Protein AF-A0A7R9UQS4-F1 (afdb_monomer)

Mean predicted aligned error: 8.23 Å

Foldseek 3Di:
DDDDDDDDDPDPDDDPPDPVPDDDQDPVNLVVLLPCPVPPFFAFQLAAAEEQEQPQQFLQLVVLVDVNQWDDDLPDGLVVDPPLSLVVSCVVGVCVRTGNRYPPPDRSSANFAQAPVNQVVQFLRYAYGDEDLLVSLVSCLVVQLDDHQQADCRQPPDDGRVVSVVCPVDDLCPQSNPDPDSVSNVPQLQSPCQQLQSHHRHHSRDSDDQDPVSSVSSVVLVDPGHYNAYHYLVSQSSRSSVNCNSRNDRRHPSSSPDDPD

Organism: Diacronema lutheri (NCBI:txid2081491)

Solvent-accessible surface area (backbone atoms only — not comparable to full-atom values): 15009 Å² total; per-residue (Å²): 135,87,80,80,73,79,81,78,84,72,75,83,69,89,70,77,79,55,77,89,73,69,77,78,83,46,71,70,56,48,49,54,65,58,32,52,82,89,45,67,53,42,71,62,63,78,66,52,37,35,69,46,42,45,84,65,19,44,74,47,53,47,35,49,55,45,62,70,23,25,78,66,64,94,80,65,47,52,80,82,41,97,64,67,26,54,57,53,47,42,68,75,48,40,50,94,81,32,20,91,22,44,56,78,92,56,64,80,66,41,48,43,18,43,22,68,66,57,44,73,76,40,54,38,30,30,30,39,37,40,49,62,68,69,63,29,48,53,37,27,50,75,61,72,31,60,75,50,63,39,52,28,89,60,30,81,96,54,73,58,46,67,58,42,63,72,41,78,77,58,69,80,50,50,66,45,61,63,39,87,45,71,66,61,28,64,69,33,58,33,63,44,65,28,62,42,30,20,59,64,23,30,35,34,34,48,74,58,86,80,47,74,68,50,48,51,50,21,53,58,41,68,33,96,71,27,34,58,37,79,31,40,50,92,43,47,65,54,29,55,30,50,46,20,59,72,48,22,34,78,84,54,76,57,49,72,47,64,85,77,114

Secondary structure (DSSP, 8-state):
----PPPP----------GGG-PPPPHHHHHHHH-TTTSPPPPP----BEEE--TTS-GGGHHHHHHHHS---TT--GGG-SS-HHHHHHHHS-HHHH-TTB--SS-TTS-----HHHHHHH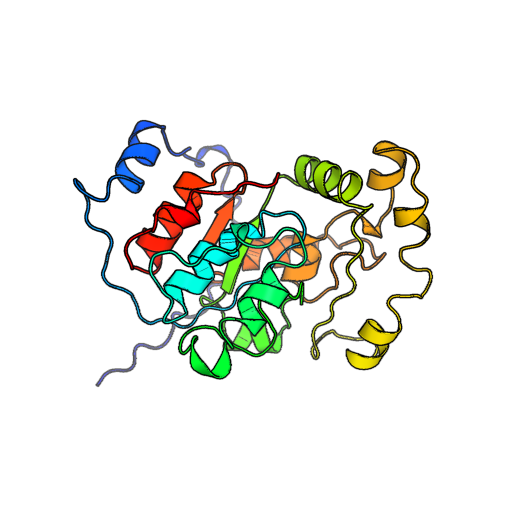TT-EEEEE--HHHHHHHHHHTTS-------TT-TTPPPHHHHHHGGGSSTTHHHHH--SHHHHHTSTTTSSHHHHHHTT--TT--SPPPHHHHHHHHHHHSTTTEEEEEEGGGHHHHHHHHHHHH-SPPPHHHHS----

pLDDT: mean 82.5, std 17.47, range [29.45, 97.62]

Radius of gyration: 18.9 Å; Cα contacts (8 Å, |Δi|>4): 385; chains: 1; bounding box: 46×41×57 Å

Structure (mmCIF, N/CA/C/O backbone):
data_AF-A0A7R9UQS4-F1
#
_entry.id   AF-A0A7R9UQS4-F1
#
loop_
_atom_site.group_PDB
_atom_site.id
_atom_site.type_symbol
_atom_site.label_atom_id
_atom_site.label_alt_id
_atom_site.label_comp_id
_atom_site.label_asym_id
_atom_site.label_entity_id
_atom_site.label_seq_id
_atom_site.pdbx_PDB_ins_code
_atom_site.Cartn_x
_atom_site.Cartn_y
_atom_site.Cartn_z
_atom_site.occupancy
_atom_site.B_iso_or_equiv
_atom_site.auth_seq_id
_atom_site.auth_comp_id
_atom_site.auth_asym_id
_atom_site.auth_atom_id
_atom_site.pdbx_PDB_model_num
ATOM 1 N N . ALA A 1 1 ? 6.687 19.401 -31.559 1.00 40.09 1 ALA A N 1
ATOM 2 C CA . ALA A 1 1 ? 6.413 18.365 -30.544 1.00 40.09 1 ALA A CA 1
ATOM 3 C C . ALA A 1 1 ? 5.051 18.665 -29.932 1.00 40.09 1 ALA A C 1
ATOM 5 O O . ALA A 1 1 ? 4.932 19.642 -29.205 1.00 40.09 1 ALA A O 1
ATOM 6 N N . LEU A 1 2 ? 4.009 17.928 -30.333 1.00 30.50 2 LEU A N 1
ATOM 7 C CA . LEU A 1 2 ? 2.653 18.120 -29.815 1.00 30.50 2 LEU A CA 1
ATOM 8 C C . LEU A 1 2 ? 2.589 17.605 -28.372 1.00 30.50 2 LEU A C 1
ATOM 10 O O . LEU A 1 2 ? 2.761 16.413 -28.132 1.00 30.50 2 LEU A O 1
ATOM 14 N N . ALA A 1 3 ? 2.344 18.508 -27.426 1.00 29.45 3 ALA A N 1
ATOM 15 C CA . ALA A 1 3 ? 1.961 18.151 -26.071 1.00 29.45 3 ALA A CA 1
ATOM 16 C C . ALA A 1 3 ? 0.498 17.685 -26.097 1.00 29.45 3 ALA A C 1
ATOM 18 O O . A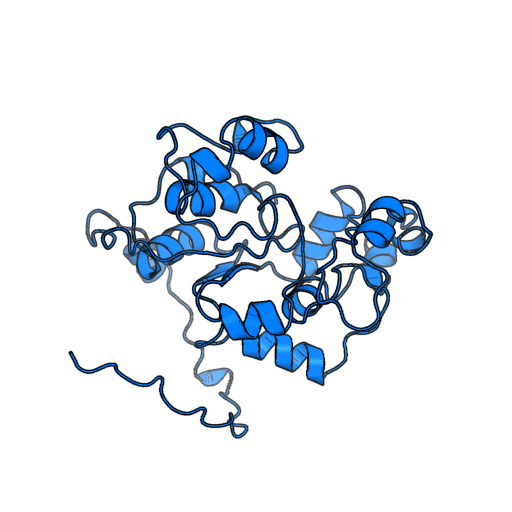LA A 1 3 ? -0.404 18.468 -26.393 1.00 29.45 3 ALA A O 1
ATOM 19 N N . LEU A 1 4 ? 0.269 16.400 -25.832 1.00 31.72 4 LEU A N 1
ATOM 20 C CA . LEU A 1 4 ? -1.069 15.868 -25.598 1.00 31.72 4 LEU A CA 1
ATOM 21 C C . LEU A 1 4 ? -1.578 16.441 -24.272 1.00 31.72 4 LEU A C 1
ATOM 23 O O . LEU A 1 4 ? -1.023 16.154 -23.212 1.00 31.72 4 LEU A O 1
ATOM 27 N N . ALA A 1 5 ? -2.610 17.280 -24.343 1.00 29.52 5 ALA A N 1
ATOM 28 C CA . ALA A 1 5 ? -3.349 17.722 -23.171 1.00 29.52 5 ALA A CA 1
ATOM 29 C C . ALA A 1 5 ? -4.000 16.505 -22.480 1.00 29.52 5 ALA A C 1
ATOM 31 O O . ALA A 1 5 ? -4.477 15.600 -23.173 1.00 29.52 5 ALA A O 1
ATOM 32 N N . PRO A 1 6 ? -4.036 16.456 -21.137 1.00 32.12 6 PRO A N 1
ATOM 33 C CA . PRO A 1 6 ? -4.748 15.403 -20.428 1.00 32.12 6 PRO A CA 1
ATOM 34 C C . PRO A 1 6 ? -6.248 15.468 -20.765 1.00 32.12 6 PRO A C 1
ATOM 36 O O . PRO A 1 6 ? -6.796 16.567 -20.896 1.00 32.12 6 PRO A O 1
ATOM 39 N N . PRO A 1 7 ? -6.929 14.318 -20.925 1.00 32.91 7 PRO A N 1
ATOM 40 C CA . PRO A 1 7 ? -8.350 14.301 -21.235 1.00 32.91 7 PRO A CA 1
ATOM 41 C C . PRO A 1 7 ? -9.138 14.972 -20.106 1.00 32.91 7 PRO A C 1
ATOM 43 O O . PRO A 1 7 ? -8.898 14.728 -18.923 1.00 32.91 7 PRO A O 1
ATOM 46 N N . ALA A 1 8 ? -10.070 15.843 -20.494 1.00 31.75 8 ALA A N 1
ATOM 47 C CA . ALA A 1 8 ? -10.954 16.553 -19.584 1.00 31.75 8 ALA A CA 1
ATOM 48 C C . ALA A 1 8 ? -11.697 15.571 -18.663 1.00 31.75 8 ALA A C 1
ATOM 50 O O . ALA A 1 8 ? -12.227 14.559 -19.128 1.00 31.75 8 ALA A O 1
ATOM 51 N N . LEU A 1 9 ? -11.755 15.898 -17.365 1.00 36.28 9 LEU A N 1
ATOM 52 C CA . LEU A 1 9 ? -12.596 15.211 -16.387 1.00 36.28 9 LEU A CA 1
ATOM 53 C C . LEU A 1 9 ? -14.034 15.149 -16.920 1.00 36.28 9 LEU A C 1
ATOM 55 O O . LEU A 1 9 ? -14.754 16.147 -16.893 1.00 36.28 9 LEU A O 1
ATOM 59 N N . ARG A 1 10 ? -14.489 13.963 -17.327 1.00 34.03 10 ARG A N 1
ATOM 60 C CA . ARG A 1 10 ? -15.907 13.648 -17.189 1.00 34.03 10 ARG A CA 1
ATOM 61 C C . ARG A 1 10 ? -16.132 13.398 -15.708 1.00 34.03 10 ARG A C 1
ATOM 63 O O . ARG A 1 10 ? -15.568 12.463 -15.142 1.00 34.03 10 ARG A O 1
ATOM 70 N N . ALA A 1 11 ? -16.898 14.282 -15.075 1.00 33.38 11 ALA A N 1
ATOM 71 C CA . ALA A 1 11 ? -17.491 13.988 -13.784 1.00 33.38 11 ALA A CA 1
ATOM 72 C C . ALA A 1 11 ? -18.151 12.609 -13.895 1.00 33.38 11 ALA A C 1
ATOM 74 O O . ALA A 1 11 ? -18.887 12.358 -14.848 1.00 33.38 11 ALA A O 1
ATOM 75 N N . ALA A 1 12 ? -17.817 11.711 -12.971 1.00 38.78 12 ALA A N 1
ATOM 76 C CA . ALA A 1 12 ? -18.465 10.419 -12.855 1.00 38.78 12 ALA A CA 1
ATOM 77 C C . ALA A 1 12 ? -19.946 10.661 -12.533 1.00 38.78 12 ALA A C 1
ATOM 79 O O . ALA A 1 12 ? -20.331 10.810 -11.373 1.00 38.78 12 ALA A O 1
ATOM 80 N N . GLU A 1 13 ? -20.767 10.778 -13.573 1.00 36.47 13 GLU A N 1
ATOM 81 C CA . GLU A 1 13 ? -22.200 10.565 -13.468 1.00 36.47 13 GLU A CA 1
ATOM 82 C C . GLU A 1 13 ? -22.400 9.126 -12.991 1.00 36.47 13 GLU A C 1
ATOM 84 O O . GLU A 1 13 ? -21.722 8.207 -13.450 1.00 36.47 13 GLU A O 1
ATOM 89 N N . GLY A 1 14 ? -23.255 8.964 -11.982 1.00 39.00 14 GLY A N 1
ATOM 90 C CA . GLY A 1 14 ? -23.413 7.746 -11.194 1.00 39.00 14 GLY A CA 1
ATOM 91 C C . GLY A 1 14 ? -23.982 6.564 -11.973 1.00 39.00 14 GLY A C 1
ATOM 92 O O . GLY A 1 14 ? -25.118 6.165 -11.735 1.00 39.00 14 GLY A O 1
ATOM 93 N N . GLY A 1 15 ? -23.180 5.972 -12.853 1.00 35.69 15 GLY A N 1
ATOM 94 C CA . GLY A 1 15 ? -23.396 4.620 -13.340 1.00 35.69 15 GLY A CA 1
ATOM 95 C C . GLY A 1 15 ? -23.062 3.643 -12.221 1.00 35.69 15 GLY A C 1
ATOM 96 O O . GLY A 1 15 ? -21.904 3.513 -11.827 1.00 35.69 15 GLY A O 1
ATOM 97 N N . SER A 1 16 ? -24.076 2.975 -11.679 1.00 43.31 16 SER A N 1
ATOM 98 C CA . SER A 1 16 ? -23.867 1.753 -10.916 1.00 43.31 16 SER A CA 1
ATOM 99 C C . SER A 1 16 ? -23.335 0.698 -11.884 1.00 43.31 16 SER A C 1
ATOM 101 O O . SER A 1 16 ? -24.122 0.043 -12.567 1.00 43.31 16 SER A O 1
ATOM 103 N N . GLU A 1 17 ? -22.015 0.553 -11.986 1.00 45.84 17 GLU A N 1
ATOM 104 C CA . GLU A 1 17 ? -21.440 -0.685 -12.508 1.00 45.84 17 GLU A CA 1
ATOM 105 C C . GLU A 1 17 ? -21.966 -1.803 -11.602 1.00 45.84 17 GLU A C 1
ATOM 107 O O . GLU A 1 17 ? -21.638 -1.879 -10.416 1.00 45.84 17 GLU A O 1
ATOM 112 N N . SER A 1 18 ? -22.914 -2.585 -12.114 1.00 47.56 18 SER A N 1
ATOM 113 C CA . SER A 1 18 ? -23.471 -3.710 -11.378 1.00 47.56 18 SER A CA 1
ATOM 114 C C . SER A 1 18 ? -22.366 -4.736 -11.142 1.00 47.56 18 SER A C 1
ATOM 116 O O . SER A 1 18 ? -21.608 -5.029 -12.064 1.00 47.56 18 SER A O 1
ATOM 118 N N . GLU A 1 19 ? -22.324 -5.350 -9.954 1.00 50.62 19 GLU A N 1
ATOM 119 C CA . GLU A 1 19 ? -21.442 -6.491 -9.630 1.00 50.62 19 GLU A CA 1
ATOM 120 C C . GLU A 1 19 ? -21.475 -7.619 -10.685 1.00 50.62 19 GLU A C 1
ATOM 122 O O . GLU A 1 19 ? -20.557 -8.432 -10.739 1.00 50.62 19 GLU A O 1
ATOM 127 N N . ALA A 1 20 ? -22.501 -7.652 -11.543 1.00 50.41 20 ALA A N 1
ATOM 128 C CA . ALA A 1 20 ? -22.671 -8.600 -12.638 1.00 50.41 20 ALA A CA 1
ATOM 129 C C . ALA A 1 20 ? -21.559 -8.572 -13.710 1.00 50.41 20 ALA A C 1
ATOM 131 O O . ALA A 1 20 ? -21.371 -9.588 -14.374 1.00 50.41 20 ALA A O 1
ATOM 132 N N . ASP A 1 21 ? -20.791 -7.483 -13.842 1.00 56.50 21 ASP A N 1
ATOM 133 C CA . ASP A 1 21 ? -19.704 -7.381 -14.836 1.00 56.50 21 ASP A CA 1
ATOM 134 C C . ASP A 1 21 ? -18.300 -7.622 -14.247 1.00 56.50 21 ASP A C 1
ATOM 136 O O . ASP A 1 21 ? -17.291 -7.588 -14.961 1.00 56.50 21 ASP A O 1
ATOM 140 N N . ALA A 1 22 ? -18.200 -7.907 -12.943 1.00 63.69 22 ALA A N 1
ATOM 141 C CA . ALA A 1 22 ? -16.925 -8.191 -12.294 1.00 63.69 22 ALA A CA 1
ATOM 142 C C . ALA A 1 22 ? -16.417 -9.592 -12.677 1.00 63.69 22 ALA A C 1
ATOM 144 O O . ALA A 1 22 ? -16.702 -10.598 -12.023 1.00 63.69 22 ALA A O 1
ATOM 145 N N . ARG A 1 23 ? -15.625 -9.667 -13.750 1.00 83.88 23 ARG A N 1
ATOM 146 C CA . ARG A 1 23 ? -14.905 -10.889 -14.120 1.00 83.88 23 ARG A CA 1
ATOM 147 C C . ARG A 1 23 ? -13.712 -11.103 -13.187 1.00 83.88 23 ARG A C 1
ATOM 149 O O . ARG A 1 23 ? -12.767 -10.316 -13.174 1.00 83.88 23 ARG A O 1
ATOM 156 N N . TRP A 1 24 ? -13.727 -12.212 -12.457 1.00 85.75 24 TRP A N 1
ATOM 157 C CA . TRP A 1 24 ? -12.585 -12.658 -11.661 1.00 85.75 24 TRP A CA 1
ATOM 158 C C . TRP A 1 24 ? -11.446 -13.164 -12.554 1.00 85.75 24 TRP A C 1
ATOM 160 O O . TRP A 1 24 ? -11.686 -13.836 -13.558 1.00 85.75 24 TRP A O 1
ATOM 170 N N . ILE A 1 25 ? -10.204 -12.868 -12.160 1.00 88.88 25 ILE A N 1
ATOM 171 C CA . ILE A 1 25 ? -9.001 -13.414 -12.799 1.00 88.88 25 ILE A CA 1
ATOM 172 C C . ILE A 1 25 ? -8.914 -14.905 -12.454 1.00 88.88 25 ILE A C 1
ATOM 174 O O . ILE A 1 25 ? -8.914 -15.279 -11.279 1.00 88.88 25 ILE A O 1
ATOM 178 N N . THR A 1 26 ? -8.843 -15.757 -13.473 1.00 93.50 26 THR A N 1
ATOM 179 C CA . THR A 1 26 ? -8.700 -17.212 -13.307 1.00 93.50 26 THR A CA 1
ATOM 180 C C . THR A 1 26 ? -7.276 -17.600 -12.906 1.00 93.50 26 THR A C 1
ATOM 182 O O . THR A 1 26 ? -6.328 -16.858 -13.153 1.00 93.50 26 THR A O 1
ATOM 185 N N . ASP A 1 27 ? -7.079 -18.797 -12.350 1.00 92.81 27 ASP A N 1
ATOM 186 C CA . ASP A 1 27 ? -5.734 -19.278 -11.992 1.00 92.81 27 ASP A CA 1
ATOM 187 C C . ASP A 1 27 ? -4.795 -19.394 -13.199 1.00 92.81 27 ASP A C 1
ATOM 189 O O . ASP A 1 27 ? -3.605 -19.101 -13.089 1.00 92.81 27 ASP A O 1
ATOM 193 N N . ALA A 1 28 ? -5.332 -19.753 -14.369 1.00 94.25 28 ALA A N 1
ATOM 194 C CA . ALA A 1 28 ? -4.568 -19.780 -15.613 1.00 94.25 28 ALA A CA 1
ATOM 195 C C . ALA A 1 28 ? -4.090 -18.373 -16.012 1.00 94.25 28 ALA A C 1
ATOM 197 O O . ALA A 1 28 ? -2.931 -18.194 -16.383 1.00 94.25 28 ALA A O 1
ATOM 198 N N . GLU A 1 29 ? -4.950 -17.359 -15.878 1.00 94.19 29 GLU A N 1
ATOM 199 C CA . GLU A 1 29 ? -4.575 -15.962 -16.124 1.00 94.19 29 GLU A CA 1
ATOM 200 C C . GLU A 1 29 ? -3.575 -15.452 -15.084 1.00 94.19 29 GLU A C 1
ATOM 202 O O . GLU A 1 29 ? -2.613 -14.777 -15.451 1.00 94.19 29 GLU A O 1
ATOM 207 N N . ARG A 1 30 ? -3.740 -15.815 -13.803 1.00 94.00 30 ARG A N 1
ATOM 208 C CA . ARG A 1 30 ? -2.759 -15.506 -12.750 1.00 94.00 30 ARG A CA 1
ATOM 209 C C . ARG A 1 30 ? -1.382 -16.076 -13.100 1.00 94.00 30 ARG A C 1
ATOM 211 O O . ARG A 1 30 ? -0.386 -15.358 -13.018 1.00 94.00 30 ARG A O 1
ATOM 218 N N . ALA A 1 31 ? -1.329 -17.344 -13.512 1.00 94.06 31 ALA A N 1
ATOM 219 C CA . ALA A 1 31 ? -0.090 -18.005 -13.910 1.00 94.06 31 ALA A CA 1
ATOM 220 C C . ALA A 1 31 ? 0.547 -17.319 -15.127 1.00 94.06 31 ALA A C 1
ATOM 222 O O . ALA A 1 31 ? 1.727 -16.975 -15.079 1.00 94.06 31 ALA A O 1
ATOM 223 N N . ALA A 1 32 ? -0.239 -17.029 -16.168 1.00 94.38 32 ALA A N 1
ATOM 224 C CA . ALA A 1 32 ? 0.242 -16.353 -17.373 1.00 94.38 32 ALA A CA 1
ATOM 225 C C . ALA A 1 32 ? 0.781 -14.939 -17.085 1.00 94.38 32 ALA A C 1
ATOM 227 O O . ALA A 1 32 ? 1.821 -14.546 -17.613 1.00 94.38 32 ALA A O 1
ATOM 228 N N . LEU A 1 33 ? 0.129 -14.178 -16.198 1.00 94.75 33 LEU A N 1
ATOM 229 C CA . LEU A 1 33 ? 0.597 -12.848 -15.791 1.00 94.75 33 LEU A CA 1
ATOM 230 C C . LEU A 1 33 ? 1.963 -12.899 -15.096 1.00 94.75 33 LEU A C 1
ATOM 232 O O . LEU A 1 33 ? 2.765 -11.974 -15.266 1.00 94.75 33 LEU A O 1
ATOM 236 N N . CYS A 1 34 ? 2.243 -13.976 -14.363 1.00 95.81 34 CYS A N 1
ATOM 237 C CA . CYS A 1 34 ? 3.518 -14.198 -13.687 1.00 95.81 34 CYS A CA 1
ATOM 238 C C . CYS A 1 34 ? 4.573 -14.924 -14.537 1.00 95.81 34 CYS A C 1
ATOM 240 O O . CYS A 1 34 ? 5.751 -14.913 -14.165 1.00 95.81 34 CYS A O 1
ATOM 242 N N . ASP A 1 35 ? 4.196 -15.503 -15.679 1.00 96.00 35 ASP A N 1
ATOM 243 C CA . ASP A 1 35 ? 5.120 -16.187 -16.581 1.00 96.00 35 ASP A CA 1
ATOM 244 C C . ASP A 1 35 ? 5.963 -15.178 -17.375 1.00 96.00 35 ASP A C 1
ATOM 246 O O . ASP A 1 35 ? 5.600 -14.695 -18.450 1.00 96.00 35 ASP A O 1
ATOM 250 N N . GLY A 1 36 ? 7.118 -14.833 -16.806 1.00 92.81 36 GLY A N 1
ATOM 251 C CA . GLY A 1 36 ? 8.105 -13.965 -17.444 1.00 92.81 36 GLY A CA 1
ATOM 252 C C . GLY A 1 36 ? 8.805 -14.593 -18.653 1.00 92.81 36 GLY A C 1
ATOM 253 O O . GLY A 1 36 ? 9.403 -13.855 -19.434 1.00 92.81 36 GLY A O 1
ATOM 254 N N . ALA A 1 37 ? 8.759 -15.921 -18.804 1.00 94.12 37 ALA A N 1
ATOM 255 C CA . ALA A 1 37 ? 9.400 -16.627 -19.909 1.00 94.12 37 ALA A CA 1
ATOM 256 C C . ALA A 1 37 ? 8.500 -16.633 -21.150 1.00 94.12 37 ALA A C 1
ATOM 258 O O . ALA A 1 37 ? 8.964 -16.291 -22.238 1.00 94.12 37 ALA A O 1
ATOM 259 N N . ALA A 1 38 ? 7.212 -16.951 -20.981 1.00 94.88 38 ALA A N 1
ATOM 260 C CA . ALA A 1 38 ? 6.227 -16.877 -22.060 1.00 94.88 38 ALA A CA 1
ATOM 261 C C . ALA A 1 38 ? 5.891 -15.426 -22.431 1.00 94.88 38 ALA A C 1
ATOM 263 O O . ALA A 1 38 ? 5.715 -15.095 -23.605 1.00 94.88 38 ALA A O 1
ATOM 264 N N . HIS A 1 39 ? 5.838 -14.543 -21.432 1.00 94.00 39 HIS A N 1
ATOM 265 C CA . HIS A 1 39 ? 5.543 -13.131 -21.617 1.00 94.00 39 HIS A CA 1
ATOM 266 C C . HIS A 1 39 ? 6.617 -12.298 -20.912 1.00 94.00 39 HIS A C 1
ATOM 268 O O . HIS A 1 39 ? 6.503 -12.052 -19.712 1.00 94.00 39 HIS A O 1
ATOM 274 N N . PRO A 1 40 ? 7.652 -11.810 -21.612 1.00 96.06 40 PRO A N 1
ATOM 275 C CA . PRO A 1 40 ? 8.662 -10.948 -21.005 1.00 96.06 40 PRO A CA 1
ATOM 276 C C . PRO A 1 40 ? 8.050 -9.705 -20.346 1.00 96.06 40 PRO A C 1
ATOM 278 O O . PRO A 1 40 ? 7.117 -9.097 -20.877 1.00 96.06 40 PRO A O 1
ATOM 281 N N . TYR A 1 41 ? 8.549 -9.328 -19.167 1.00 96.31 41 TYR A N 1
ATOM 282 C CA . TYR A 1 41 ? 8.129 -8.091 -18.503 1.00 96.31 41 TYR A CA 1
ATOM 283 C C . TYR A 1 41 ? 8.594 -6.872 -19.310 1.00 96.31 41 TYR A C 1
ATOM 285 O O . TYR A 1 41 ? 9.690 -6.902 -19.881 1.00 96.31 41 TYR A O 1
ATOM 293 N N . PRO A 1 42 ? 7.796 -5.789 -19.364 1.00 95.75 42 PRO A N 1
ATOM 294 C CA . PRO A 1 42 ? 8.205 -4.599 -20.086 1.00 95.75 42 PRO A CA 1
ATOM 295 C C . PRO A 1 42 ? 9.473 -3.999 -19.466 1.00 95.75 42 PRO A C 1
ATOM 297 O O . PRO A 1 42 ? 9.726 -4.148 -18.261 1.00 95.75 42 PRO A O 1
ATOM 300 N N . PRO A 1 43 ? 10.282 -3.285 -20.266 1.00 93.44 43 PRO A N 1
ATOM 301 C CA . PRO A 1 43 ? 11.425 -2.573 -19.732 1.00 93.44 43 PRO A CA 1
ATOM 302 C C . PRO A 1 43 ? 10.962 -1.562 -18.682 1.00 93.44 43 PRO A C 1
ATOM 304 O O . PRO A 1 43 ? 9.846 -1.047 -18.713 1.00 93.44 43 PRO A O 1
ATOM 307 N N . HIS A 1 44 ? 11.851 -1.269 -17.743 1.00 89.7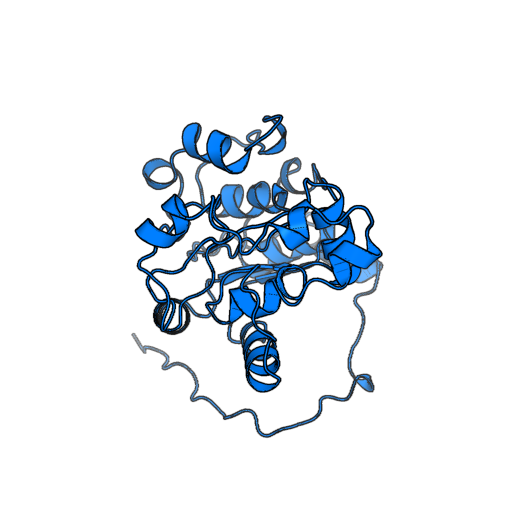5 44 HIS A N 1
ATOM 308 C CA . HIS A 1 44 ? 11.578 -0.362 -16.638 1.00 89.75 44 HIS A CA 1
ATOM 309 C C . HIS A 1 44 ? 11.056 1.001 -17.141 1.00 89.75 44 HIS A C 1
ATOM 311 O O . HIS A 1 44 ? 11.797 1.728 -17.806 1.00 89.75 44 HIS A O 1
ATOM 317 N N . SER A 1 45 ? 9.823 1.392 -16.782 1.00 81.75 45 SER A N 1
ATOM 318 C CA . SER A 1 45 ? 9.165 2.609 -17.312 1.00 81.75 45 SER A CA 1
ATOM 319 C C . SER A 1 45 ? 9.845 3.924 -16.902 1.00 81.75 45 SER A C 1
ATOM 321 O O . SER A 1 45 ? 9.548 4.985 -17.445 1.00 81.75 45 SER A O 1
ATOM 323 N N . ARG A 1 46 ? 10.758 3.848 -15.923 1.00 82.00 46 ARG A N 1
ATOM 324 C CA . ARG A 1 46 ? 11.500 4.964 -15.297 1.00 82.00 46 ARG A CA 1
ATOM 325 C C . ARG A 1 46 ? 10.598 5.989 -14.600 1.00 82.00 46 ARG A C 1
ATOM 327 O O . ARG A 1 46 ? 11.106 7.011 -14.145 1.00 82.00 46 ARG A O 1
ATOM 334 N N . ARG A 1 47 ? 9.297 5.712 -14.474 1.00 89.69 47 ARG A N 1
ATOM 335 C CA . ARG A 1 47 ? 8.339 6.602 -13.817 1.00 89.69 47 ARG A CA 1
ATOM 336 C C . ARG A 1 47 ? 8.616 6.662 -12.313 1.00 89.69 47 ARG A C 1
ATOM 338 O O . ARG A 1 47 ? 8.812 5.601 -11.711 1.00 89.69 47 ARG A O 1
ATOM 345 N N . PRO A 1 48 ? 8.632 7.859 -11.704 1.00 92.06 48 PRO A N 1
ATOM 346 C CA . PRO A 1 48 ? 8.673 7.980 -10.258 1.00 92.06 48 PRO A CA 1
ATOM 347 C C . PRO A 1 48 ? 7.447 7.335 -9.611 1.00 92.06 48 PRO A C 1
ATOM 349 O O . PRO A 1 48 ? 6.362 7.356 -10.191 1.00 92.06 48 PRO A O 1
ATOM 352 N N . VAL A 1 49 ? 7.618 6.789 -8.409 1.00 93.12 49 VAL A N 1
ATOM 353 C CA . VAL A 1 49 ? 6.516 6.237 -7.609 1.00 93.12 49 VAL A CA 1
ATOM 354 C C . VAL A 1 49 ? 6.525 6.791 -6.191 1.00 93.12 49 VAL A C 1
ATOM 356 O O . VAL A 1 49 ? 7.584 7.048 -5.612 1.00 93.12 49 VAL A O 1
ATOM 359 N N . ARG A 1 50 ? 5.333 6.924 -5.608 1.00 92.25 50 ARG A N 1
ATOM 360 C CA . ARG A 1 50 ? 5.106 7.282 -4.201 1.00 92.25 50 ARG A CA 1
ATOM 361 C C . ARG A 1 50 ? 4.374 6.135 -3.522 1.00 92.25 50 ARG A C 1
ATOM 363 O O . ARG A 1 50 ? 3.198 5.889 -3.781 1.00 92.25 50 ARG A O 1
ATOM 370 N N . TRP A 1 51 ? 5.060 5.416 -2.640 1.00 92.31 51 TRP A N 1
ATOM 371 C CA . TRP A 1 51 ? 4.428 4.314 -1.922 1.00 92.31 51 TRP A CA 1
ATOM 372 C C . TRP A 1 51 ? 3.592 4.828 -0.752 1.00 92.31 51 TRP A C 1
ATOM 374 O O . TRP A 1 51 ? 4.118 5.435 0.178 1.00 92.31 51 TRP A O 1
ATOM 384 N N . VAL A 1 52 ? 2.290 4.568 -0.789 1.00 93.38 52 VAL A N 1
ATOM 385 C CA . VAL A 1 52 ? 1.372 4.806 0.326 1.00 93.38 52 VAL A CA 1
ATOM 386 C C . VAL A 1 52 ? 1.344 3.551 1.189 1.00 93.38 52 VAL A C 1
ATOM 388 O O . VAL A 1 52 ? 0.697 2.556 0.850 1.00 93.38 52 VAL A O 1
ATOM 391 N N . HIS A 1 53 ? 2.081 3.569 2.295 1.00 92.94 53 HIS A N 1
ATOM 392 C CA . HIS A 1 53 ? 2.218 2.404 3.160 1.00 92.94 53 HIS A CA 1
ATOM 393 C C . HIS A 1 53 ? 1.098 2.355 4.202 1.00 92.94 53 HIS A C 1
ATOM 395 O O . HIS A 1 53 ? 1.191 2.917 5.293 1.00 92.94 53 HIS A O 1
ATOM 401 N N . VAL A 1 54 ? -0.005 1.686 3.856 1.00 93.88 54 VAL A N 1
ATOM 402 C CA . VAL A 1 54 ? -1.089 1.436 4.810 1.00 93.88 54 VAL A CA 1
ATOM 403 C C . VAL A 1 54 ? -0.614 0.402 5.845 1.00 93.88 54 VAL A C 1
ATOM 405 O O . VAL A 1 54 ? -0.062 -0.641 5.494 1.00 93.88 54 VAL A O 1
ATOM 408 N N . PRO A 1 55 ? -0.811 0.631 7.153 1.00 92.12 55 PRO A N 1
ATOM 409 C CA . PRO A 1 55 ? -0.306 -0.302 8.142 1.00 92.12 55 PRO A CA 1
ATOM 410 C C . PRO A 1 55 ? -0.959 -1.677 8.014 1.00 92.12 55 PRO A C 1
ATOM 412 O O . PRO A 1 55 ? -2.182 -1.790 7.878 1.00 92.12 55 PRO A O 1
ATOM 415 N N . LYS A 1 56 ? -0.143 -2.725 8.170 1.00 92.56 56 LYS A N 1
ATOM 416 C CA . LYS A 1 56 ? -0.578 -4.137 8.170 1.00 92.56 56 LYS A CA 1
ATOM 417 C C . LYS A 1 56 ? -1.176 -4.613 6.846 1.00 92.56 56 LYS A C 1
ATOM 419 O O . LYS A 1 56 ? -1.909 -5.603 6.823 1.00 92.56 56 LYS A O 1
ATOM 424 N N . THR A 1 57 ? -0.805 -3.952 5.754 1.00 93.44 57 THR A N 1
ATOM 425 C CA . THR A 1 57 ? -1.117 -4.372 4.387 1.00 93.44 57 THR A CA 1
ATOM 426 C C . THR A 1 57 ? 0.135 -4.856 3.643 1.00 93.44 57 THR A C 1
ATOM 428 O O . THR A 1 57 ? 0.302 -4.606 2.461 1.00 93.44 57 THR A O 1
ATOM 431 N N . GLY A 1 58 ? 1.024 -5.582 4.335 1.00 89.50 58 GLY A N 1
ATOM 432 C CA . GLY A 1 58 ? 2.165 -6.245 3.694 1.00 89.50 58 GLY A CA 1
ATOM 433 C C . GLY A 1 58 ? 3.357 -5.326 3.435 1.00 89.50 58 GLY A C 1
ATOM 434 O O . GLY A 1 58 ? 3.762 -5.096 2.305 1.00 89.50 58 GLY A O 1
ATOM 435 N N . THR A 1 59 ? 3.962 -4.813 4.502 1.00 88.06 59 THR A N 1
ATOM 436 C CA . THR A 1 59 ? 5.130 -3.926 4.420 1.00 88.06 59 THR A CA 1
ATOM 437 C C . THR A 1 59 ? 6.325 -4.513 3.654 1.00 88.06 59 THR A C 1
ATOM 439 O O . THR A 1 59 ? 7.132 -3.778 3.100 1.00 88.06 59 THR A O 1
ATOM 442 N N . SER A 1 60 ? 6.474 -5.834 3.597 1.00 90.12 60 SER A N 1
ATOM 443 C CA . SER A 1 60 ? 7.515 -6.490 2.792 1.00 90.12 60 SER A CA 1
ATOM 444 C C . SER A 1 60 ? 7.415 -6.191 1.294 1.00 90.12 60 SER A C 1
ATOM 446 O O . SER A 1 60 ? 8.409 -6.355 0.593 1.00 90.12 60 SER A O 1
ATOM 448 N N . PHE A 1 61 ? 6.289 -5.644 0.820 1.00 93.06 61 PHE A N 1
ATOM 449 C CA . PHE A 1 61 ? 6.134 -5.141 -0.545 1.00 93.06 61 PHE A CA 1
ATOM 450 C C . PHE A 1 61 ? 7.093 -3.977 -0.837 1.00 93.06 61 PHE A C 1
ATOM 452 O O . PHE A 1 61 ? 7.311 -3.616 -1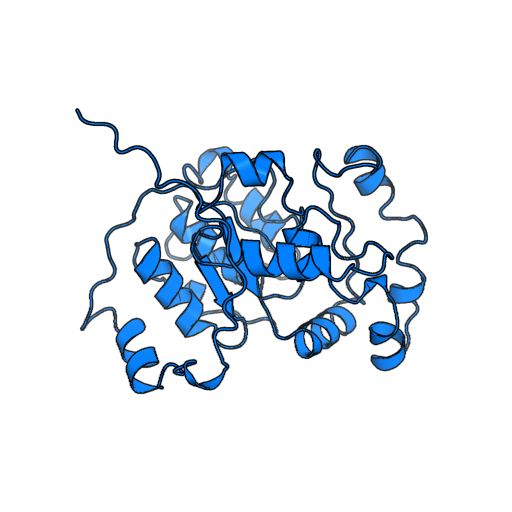.992 1.00 93.06 61 PHE A O 1
ATOM 459 N N . MET A 1 62 ? 7.755 -3.433 0.194 1.00 89.94 62 MET A N 1
ATOM 460 C CA . MET A 1 62 ? 8.911 -2.567 -0.003 1.00 89.94 62 MET A CA 1
ATOM 461 C C . MET A 1 62 ? 9.965 -3.190 -0.890 1.00 89.94 62 MET A C 1
ATOM 463 O O . MET A 1 62 ? 10.590 -2.445 -1.622 1.00 89.94 62 MET A O 1
ATOM 467 N N . ASN A 1 63 ? 10.172 -4.510 -0.839 1.00 92.56 63 ASN A N 1
ATOM 468 C CA . ASN A 1 63 ? 11.167 -5.163 -1.682 1.00 92.56 63 ASN A CA 1
ATOM 469 C C . ASN A 1 63 ? 10.886 -4.833 -3.152 1.00 92.56 63 ASN A C 1
ATOM 471 O O . ASN A 1 63 ? 11.780 -4.353 -3.841 1.00 92.56 63 ASN A O 1
ATOM 475 N N . THR A 1 64 ? 9.630 -4.955 -3.585 1.00 94.69 64 THR A N 1
ATOM 476 C CA . THR A 1 64 ? 9.191 -4.586 -4.936 1.00 94.69 64 THR A CA 1
ATOM 477 C C . THR A 1 64 ? 9.377 -3.099 -5.215 1.00 94.69 64 THR A C 1
ATOM 479 O O . THR A 1 64 ? 10.051 -2.720 -6.173 1.00 94.69 64 THR A O 1
ATOM 482 N N . VAL A 1 65 ? 8.856 -2.228 -4.345 1.00 93.69 65 VAL A N 1
ATOM 483 C CA . VAL A 1 65 ? 8.945 -0.769 -4.544 1.00 93.69 65 VAL A CA 1
ATOM 484 C C . VAL A 1 65 ? 10.398 -0.289 -4.606 1.00 93.69 65 VAL A C 1
ATOM 486 O O . VAL A 1 65 ? 10.732 0.569 -5.419 1.00 93.69 65 VAL A O 1
ATOM 489 N N . TRP A 1 66 ? 11.269 -0.826 -3.757 1.00 92.19 66 TRP A N 1
ATOM 490 C CA . TRP A 1 66 ? 12.668 -0.430 -3.659 1.00 92.19 66 TRP A CA 1
ATOM 491 C C . TRP A 1 66 ? 13.513 -0.992 -4.799 1.00 92.19 66 TRP A C 1
ATOM 493 O O . TRP A 1 66 ? 14.311 -0.250 -5.363 1.00 92.19 66 TRP A O 1
ATOM 503 N N . HIS A 1 67 ? 13.330 -2.258 -5.188 1.00 93.56 67 HIS A N 1
ATOM 504 C CA . HIS A 1 67 ? 14.028 -2.819 -6.354 1.00 93.56 67 HIS A CA 1
ATOM 505 C C . HIS A 1 67 ? 13.608 -2.143 -7.663 1.00 93.56 67 HIS A C 1
ATOM 507 O O . HIS A 1 67 ? 14.423 -2.029 -8.578 1.00 93.56 67 HIS A O 1
ATOM 513 N N . TYR A 1 68 ? 12.377 -1.636 -7.735 1.00 94.31 68 TYR A N 1
ATOM 514 C CA . TYR A 1 68 ? 11.927 -0.766 -8.818 1.00 94.31 68 TYR A CA 1
ATOM 515 C C . TYR A 1 68 ? 12.572 0.630 -8.736 1.00 94.31 68 TYR A C 1
ATOM 517 O O . TYR A 1 68 ? 13.201 1.134 -9.673 1.00 94.31 68 TYR A O 1
ATOM 525 N N . ALA A 1 69 ? 12.433 1.296 -7.593 1.00 93.12 69 ALA A N 1
ATOM 526 C CA . ALA A 1 69 ? 12.744 2.714 -7.504 1.00 93.12 69 ALA A CA 1
ATOM 527 C C . ALA A 1 69 ? 14.238 3.026 -7.296 1.00 93.12 69 ALA A C 1
ATOM 529 O O . ALA A 1 69 ? 14.652 4.173 -7.510 1.00 93.12 69 ALA A O 1
ATOM 530 N N . CYS A 1 70 ? 15.034 2.034 -6.886 1.00 91.88 70 CYS A N 1
ATOM 531 C CA . CYS A 1 70 ? 16.391 2.219 -6.389 1.00 91.88 70 CYS A CA 1
ATOM 532 C C . CYS A 1 70 ? 17.424 1.286 -7.043 1.00 91.88 70 CYS A C 1
ATOM 534 O O . CYS A 1 70 ? 17.129 0.171 -7.469 1.00 91.88 70 CYS A O 1
ATOM 536 N N . SER A 1 71 ? 18.680 1.730 -7.071 1.00 92.38 71 SER A N 1
ATOM 537 C CA . SER A 1 71 ? 19.836 0.938 -7.497 1.00 92.38 71 SER A CA 1
ATOM 538 C C . SER A 1 71 ? 20.347 0.085 -6.333 1.00 92.38 71 SER A C 1
ATOM 540 O O . SER A 1 71 ? 21.176 0.537 -5.539 1.00 92.38 71 SER A O 1
ATOM 542 N N . LEU A 1 72 ? 19.831 -1.142 -6.224 1.00 92.56 72 LEU A N 1
ATOM 543 C CA . LEU A 1 72 ? 20.127 -2.074 -5.130 1.00 92.56 72 LEU A CA 1
ATOM 544 C C . LEU A 1 72 ? 20.802 -3.364 -5.612 1.00 92.56 72 LEU A C 1
ATOM 546 O O . LEU A 1 72 ? 20.485 -3.842 -6.711 1.00 92.56 72 LEU A O 1
ATOM 550 N N . PRO A 1 73 ? 21.650 -3.992 -4.769 1.00 94.38 73 PRO A N 1
ATOM 551 C CA . PRO A 1 73 ? 22.146 -5.339 -5.018 1.00 94.38 73 PRO A CA 1
ATOM 552 C C . PRO A 1 73 ? 20.992 -6.324 -5.274 1.00 94.38 73 PRO A C 1
ATOM 554 O O . PRO A 1 73 ? 19.974 -6.244 -4.580 1.00 94.38 73 PRO A O 1
ATOM 557 N N . PRO A 1 74 ? 21.140 -7.291 -6.201 1.00 92.06 74 PRO A N 1
ATOM 558 C CA . PRO A 1 74 ? 20.107 -8.291 -6.492 1.00 92.06 74 PRO A CA 1
ATOM 559 C C . PRO A 1 74 ? 19.623 -9.081 -5.275 1.00 92.06 74 PRO A C 1
ATOM 561 O O . PRO A 1 74 ? 18.494 -9.549 -5.258 1.00 92.06 74 PRO A O 1
ATOM 564 N N . THR A 1 75 ? 20.469 -9.220 -4.257 1.00 92.00 75 THR A N 1
ATOM 565 C CA . THR A 1 75 ? 20.189 -9.988 -3.042 1.00 92.00 75 THR A CA 1
ATOM 566 C C . THR A 1 75 ? 19.598 -9.164 -1.902 1.00 92.00 75 THR A C 1
ATOM 568 O O . THR A 1 75 ? 19.225 -9.749 -0.891 1.00 92.0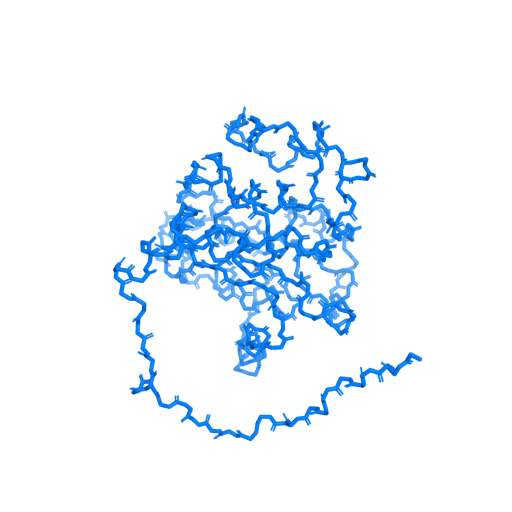0 75 THR A O 1
ATOM 571 N N . ALA A 1 76 ? 19.510 -7.834 -2.028 1.00 92.06 76 ALA A N 1
ATOM 572 C CA . ALA A 1 76 ? 19.015 -6.988 -0.946 1.00 92.06 76 ALA A CA 1
ATOM 573 C C . ALA A 1 76 ? 17.555 -7.326 -0.610 1.00 92.06 76 ALA A C 1
ATOM 575 O O . ALA A 1 76 ? 16.697 -7.326 -1.497 1.00 92.06 76 ALA A O 1
ATOM 576 N N . SER A 1 77 ? 17.266 -7.581 0.668 1.00 90.88 77 SER A N 1
ATOM 577 C CA . SER A 1 77 ? 15.909 -7.870 1.122 1.00 90.88 77 SER A CA 1
ATOM 578 C C . SER A 1 77 ? 15.596 -7.231 2.471 1.00 90.88 77 SER A C 1
ATOM 580 O O . SER A 1 77 ? 16.388 -7.242 3.410 1.00 90.88 77 SER A O 1
ATOM 582 N N . ALA A 1 78 ? 14.379 -6.721 2.607 1.00 84.50 78 ALA A N 1
ATOM 583 C CA . ALA A 1 78 ? 13.826 -6.280 3.877 1.00 84.50 78 ALA A CA 1
ATOM 584 C C . ALA A 1 78 ? 13.740 -7.409 4.919 1.00 84.50 78 ALA A C 1
ATOM 586 O O . ALA A 1 78 ? 13.742 -7.140 6.120 1.00 84.50 78 ALA A O 1
ATOM 587 N N . SER A 1 79 ? 13.684 -8.670 4.475 1.00 83.88 79 SER A N 1
ATOM 588 C CA . SER A 1 79 ? 13.679 -9.842 5.359 1.00 83.88 79 SER A CA 1
ATOM 589 C C . SER A 1 79 ? 14.985 -10.040 6.124 1.00 83.88 79 SER A C 1
ATOM 591 O O . SER A 1 79 ? 14.985 -10.776 7.108 1.00 83.88 79 SER A O 1
ATOM 593 N N . ASP A 1 80 ? 16.069 -9.380 5.708 1.00 84.75 80 ASP A N 1
ATOM 594 C CA . ASP A 1 80 ? 17.384 -9.476 6.352 1.00 84.75 80 ASP A CA 1
ATOM 595 C C . ASP A 1 80 ? 17.391 -8.834 7.753 1.00 84.75 80 ASP A C 1
ATOM 597 O O . ASP A 1 80 ? 18.342 -8.991 8.518 1.00 84.75 80 ASP A O 1
ATOM 601 N N . PHE A 1 81 ? 16.321 -8.118 8.113 1.00 83.88 81 PHE A N 1
ATOM 602 C CA . PHE A 1 81 ? 16.180 -7.418 9.383 1.00 83.88 81 PHE A CA 1
ATOM 603 C C . PHE A 1 81 ? 15.048 -8.015 10.233 1.00 83.88 81 PHE A C 1
ATOM 605 O O . PHE A 1 81 ? 13.939 -8.282 9.765 1.00 83.88 81 PHE A O 1
ATOM 612 N N . SER A 1 82 ? 15.305 -8.193 11.530 1.00 77.06 82 SER A N 1
ATOM 613 C CA . SER A 1 82 ? 14.366 -8.836 12.462 1.00 77.06 82 SER A CA 1
ATOM 614 C C . SER A 1 82 ? 13.179 -7.943 12.859 1.00 77.06 82 SER A C 1
ATOM 616 O O . SER A 1 82 ? 12.070 -8.448 13.072 1.00 77.06 82 SER A O 1
ATOM 618 N N . ALA A 1 83 ? 13.390 -6.625 12.911 1.00 78.00 83 ALA A N 1
ATOM 619 C CA . ALA A 1 83 ? 12.407 -5.592 13.240 1.00 78.00 83 ALA A CA 1
ATOM 620 C C . ALA A 1 83 ? 12.763 -4.272 12.538 1.00 78.00 83 ALA A C 1
ATOM 622 O O . ALA A 1 83 ? 13.883 -4.120 12.074 1.00 78.00 83 ALA A O 1
ATOM 623 N N . MET A 1 84 ? 11.823 -3.315 12.469 1.00 76.06 84 MET A N 1
ATOM 624 C CA . MET A 1 84 ? 12.046 -1.973 11.885 1.00 76.06 84 MET A CA 1
ATOM 625 C C . MET A 1 84 ? 12.762 -2.001 10.521 1.00 76.06 84 MET A C 1
ATOM 627 O O . MET A 1 84 ? 13.588 -1.143 10.218 1.00 76.06 84 MET A O 1
ATOM 631 N N . TYR A 1 85 ? 12.460 -3.011 9.711 1.00 80.88 85 TYR A N 1
ATOM 632 C CA . TYR A 1 85 ? 13.169 -3.324 8.476 1.00 80.88 85 TYR A CA 1
ATOM 633 C C . TYR A 1 85 ? 13.162 -2.142 7.511 1.00 80.88 85 TYR A C 1
ATOM 635 O O . TYR A 1 85 ? 14.208 -1.840 6.970 1.00 80.88 85 TYR A O 1
ATOM 643 N N . GLU A 1 86 ? 12.071 -1.380 7.398 1.00 78.75 86 GLU A N 1
ATOM 644 C CA . GLU A 1 86 ? 12.037 -0.154 6.583 1.00 78.75 86 GLU A CA 1
ATOM 645 C C . GLU A 1 86 ? 13.132 0.851 6.987 1.00 78.75 86 GLU A C 1
ATOM 647 O O . GLU A 1 86 ? 13.813 1.428 6.140 1.00 78.75 86 GLU A O 1
ATOM 652 N N . LYS A 1 87 ? 13.318 1.052 8.301 1.00 82.00 87 LYS A N 1
ATOM 653 C CA . LYS A 1 87 ? 14.317 1.971 8.853 1.00 82.00 87 LYS A CA 1
ATOM 654 C C . LYS A 1 87 ? 15.718 1.456 8.563 1.00 82.00 87 LYS A C 1
ATOM 656 O O . LYS A 1 87 ? 16.553 2.225 8.103 1.00 82.00 87 LYS A O 1
ATOM 661 N N . HIS A 1 88 ? 15.979 0.180 8.831 1.00 85.06 88 HIS A N 1
ATOM 662 C CA . HIS A 1 88 ? 17.298 -0.399 8.590 1.00 85.06 88 HIS A CA 1
ATOM 663 C C . HIS A 1 88 ? 17.636 -0.476 7.101 1.00 85.06 88 HIS A C 1
ATOM 665 O O . HIS A 1 88 ? 18.768 -0.193 6.719 1.00 85.06 88 HIS A O 1
ATOM 671 N N . PHE A 1 89 ? 16.649 -0.767 6.255 1.00 85.81 89 PHE A N 1
ATOM 672 C CA . PHE A 1 89 ? 16.803 -0.770 4.807 1.00 85.81 89 PHE A CA 1
ATOM 673 C C . PHE A 1 89 ? 17.140 0.637 4.299 1.00 85.81 89 PHE A C 1
ATOM 675 O O . PHE A 1 89 ? 18.102 0.792 3.555 1.00 85.81 89 PHE A O 1
ATOM 682 N N . ALA A 1 90 ? 16.460 1.676 4.799 1.00 85.38 90 ALA A N 1
ATOM 683 C CA . ALA A 1 90 ? 16.771 3.068 4.464 1.00 85.38 90 ALA A CA 1
ATOM 684 C C . ALA A 1 90 ? 18.070 3.612 5.059 1.00 85.38 90 ALA A C 1
ATOM 686 O O . ALA A 1 90 ? 18.633 4.553 4.511 1.00 85.38 90 ALA A O 1
ATOM 687 N N . GLN A 1 91 ? 18.561 3.033 6.151 1.00 88.12 91 GLN A N 1
ATOM 688 C CA . GLN A 1 91 ? 19.900 3.330 6.661 1.00 88.12 91 GLN A CA 1
ATOM 689 C C . GLN A 1 91 ? 20.985 2.671 5.807 1.00 88.12 91 GLN A C 1
ATOM 691 O O . GLN A 1 91 ? 22.024 3.276 5.574 1.00 88.12 91 GLN A O 1
ATOM 696 N N . ARG A 1 92 ? 20.748 1.435 5.350 1.00 90.19 92 ARG A N 1
ATOM 697 C CA . ARG A 1 92 ? 21.693 0.687 4.516 1.00 90.19 92 ARG A CA 1
ATOM 698 C C . ARG A 1 92 ? 21.752 1.211 3.084 1.00 90.19 92 ARG A C 1
ATOM 700 O O . ARG A 1 92 ? 22.820 1.200 2.486 1.00 90.19 92 ARG A O 1
ATOM 707 N N . PHE A 1 93 ? 20.615 1.640 2.551 1.00 90.62 93 PHE A N 1
ATOM 708 C CA . PHE A 1 93 ? 20.476 2.185 1.208 1.00 90.62 93 PHE A CA 1
ATOM 709 C C . PHE A 1 93 ? 19.778 3.549 1.297 1.00 90.62 93 PHE A C 1
ATOM 711 O O . PHE A 1 93 ? 18.563 3.633 1.104 1.00 90.62 93 PHE A O 1
ATOM 718 N N . PRO A 1 94 ? 20.508 4.628 1.638 1.00 89.81 94 PRO A N 1
ATOM 719 C CA . PRO A 1 94 ? 19.931 5.961 1.750 1.00 89.81 94 PRO A CA 1
ATOM 720 C C . PRO A 1 94 ? 19.172 6.357 0.477 1.00 89.81 94 PRO A C 1
ATOM 722 O O . PRO A 1 94 ? 19.763 6.385 -0.606 1.00 89.81 94 PRO A O 1
ATOM 725 N N . PRO A 1 95 ? 17.867 6.684 0.554 1.00 87.62 95 PRO A N 1
ATOM 726 C CA . PRO A 1 95 ? 17.096 6.942 -0.655 1.00 87.62 95 PRO A CA 1
ATOM 727 C C . PRO A 1 95 ? 17.598 8.121 -1.496 1.00 87.62 95 PRO A C 1
ATOM 729 O O . PRO A 1 95 ? 17.497 8.074 -2.717 1.00 87.62 95 PRO A O 1
ATOM 732 N N . ALA A 1 96 ? 18.188 9.141 -0.868 1.00 86.69 96 ALA A N 1
ATOM 733 C CA . ALA A 1 96 ? 18.790 10.270 -1.580 1.00 86.69 96 ALA A CA 1
ATOM 734 C C . ALA A 1 96 ? 19.953 9.851 -2.502 1.00 86.69 96 ALA A C 1
ATOM 736 O O . ALA A 1 96 ? 20.220 10.522 -3.493 1.00 86.69 96 ALA A O 1
ATOM 737 N N . GLU A 1 97 ? 20.618 8.737 -2.191 1.00 91.00 97 GLU A N 1
ATOM 738 C CA . GLU A 1 97 ? 21.773 8.223 -2.933 1.00 91.00 97 GLU A CA 1
ATOM 739 C C . GLU A 1 97 ? 21.372 7.098 -3.892 1.00 91.00 97 GLU A C 1
ATOM 741 O O . GLU A 1 97 ? 21.865 7.015 -5.015 1.00 91.00 97 GLU A O 1
ATOM 746 N N . HIS A 1 98 ? 20.447 6.234 -3.466 1.00 91.81 98 HIS A N 1
ATOM 747 C CA . HIS A 1 98 ? 20.116 5.012 -4.196 1.00 91.81 98 HIS A CA 1
ATOM 748 C C . HIS A 1 98 ? 18.813 5.091 -4.990 1.00 91.81 98 HIS A C 1
ATOM 750 O O . HIS A 1 98 ? 18.641 4.300 -5.915 1.00 91.81 98 HIS A O 1
ATOM 756 N N . CYS A 1 99 ? 17.889 5.996 -4.662 1.00 89.69 99 CYS A N 1
ATOM 757 C CA . CYS A 1 99 ? 16.497 5.923 -5.108 1.00 89.69 99 CYS A CA 1
ATOM 758 C C . CYS A 1 99 ? 16.077 7.103 -5.988 1.00 89.69 99 CYS A C 1
ATOM 760 O O . CYS A 1 99 ? 15.183 7.869 -5.637 1.00 89.69 99 CYS A O 1
ATOM 762 N N . ALA A 1 100 ? 16.660 7.207 -7.185 1.00 87.00 100 ALA A N 1
ATOM 763 C CA . ALA A 1 100 ? 16.352 8.279 -8.140 1.00 87.00 100 ALA A CA 1
ATOM 764 C C . ALA A 1 100 ? 14.876 8.336 -8.595 1.00 87.00 100 ALA A C 1
ATOM 766 O O . ALA A 1 100 ? 14.453 9.331 -9.179 1.00 87.00 100 ALA A O 1
ATOM 767 N N . ARG A 1 101 ? 14.094 7.268 -8.377 1.00 85.62 101 ARG A N 1
ATOM 768 C CA . ARG A 1 101 ? 12.689 7.165 -8.814 1.00 85.62 101 ARG A CA 1
ATOM 769 C C . ARG A 1 101 ? 11.706 7.046 -7.656 1.00 85.62 101 ARG A C 1
ATOM 771 O O . ARG A 1 101 ? 10.507 6.912 -7.890 1.00 85.62 101 ARG A O 1
ATOM 778 N N . LEU A 1 102 ? 12.185 7.054 -6.418 1.00 85.12 102 LEU A N 1
ATOM 779 C CA . LEU A 1 102 ? 11.294 7.074 -5.269 1.00 85.12 102 LEU A CA 1
ATOM 780 C C . LEU A 1 102 ? 10.987 8.534 -4.958 1.00 85.12 102 LEU A C 1
ATOM 782 O O . LEU A 1 102 ? 11.901 9.331 -4.770 1.00 85.12 102 LEU A O 1
ATOM 786 N N . MET A 1 103 ? 9.711 8.898 -4.913 1.00 79.94 103 MET A N 1
ATOM 787 C CA . MET A 1 103 ? 9.322 10.237 -4.487 1.00 79.94 103 MET A CA 1
ATOM 788 C C . MET A 1 103 ? 9.570 10.370 -2.982 1.00 79.94 103 MET A C 1
ATOM 790 O O . MET A 1 103 ? 8.914 9.716 -2.171 1.00 79.94 103 MET A O 1
ATOM 794 N N . LEU A 1 104 ? 10.562 11.185 -2.619 1.00 66.38 104 LEU A N 1
ATOM 795 C CA . LEU A 1 104 ? 11.023 11.374 -1.243 1.00 66.38 104 LEU A CA 1
ATOM 796 C C . LEU A 1 104 ? 10.518 12.691 -0.668 1.00 66.38 104 LEU A C 1
ATOM 798 O O . LEU A 1 104 ? 11.273 13.619 -0.409 1.00 66.38 104 LEU A O 1
ATOM 802 N N . ASP A 1 105 ? 9.223 12.754 -0.428 1.00 62.28 105 ASP A N 1
ATOM 803 C CA . ASP A 1 105 ? 8.619 13.730 0.477 1.00 62.28 105 ASP A CA 1
ATOM 804 C C . ASP A 1 105 ? 8.492 13.156 1.912 1.00 62.28 105 ASP A C 1
ATOM 806 O O . ASP A 1 105 ? 8.288 13.885 2.883 1.00 62.28 105 ASP A O 1
ATOM 810 N N . HIS A 1 106 ? 8.645 11.832 2.052 1.00 65.00 106 HIS A N 1
ATOM 811 C CA . HIS A 1 106 ? 8.766 11.100 3.310 1.00 65.00 106 HIS A CA 1
ATOM 812 C C . HIS A 1 106 ? 9.434 9.736 3.109 1.00 65.00 106 HIS A C 1
ATOM 814 O O . HIS A 1 106 ? 9.385 9.152 2.024 1.00 65.00 106 HIS A O 1
ATOM 820 N N . SER A 1 107 ? 10.034 9.195 4.175 1.00 59.94 107 SER A N 1
ATOM 821 C CA . SER A 1 107 ? 10.587 7.839 4.139 1.00 59.94 107 SER A CA 1
ATOM 822 C C . SER A 1 107 ? 9.482 6.829 3.787 1.00 59.94 107 SER A C 1
ATOM 824 O O . SER A 1 107 ? 8.390 6.925 4.344 1.00 59.94 107 SER A O 1
ATOM 826 N N . PRO A 1 108 ? 9.742 5.828 2.928 1.00 61.41 108 PRO A N 1
ATOM 827 C CA . PRO A 1 108 ? 8.819 4.706 2.712 1.00 61.41 108 PRO A CA 1
ATOM 828 C C . PRO A 1 108 ? 8.548 3.885 3.990 1.00 61.41 108 PRO A C 1
ATOM 830 O O . PRO A 1 108 ? 7.688 3.019 3.977 1.00 61.41 108 PRO A O 1
ATOM 833 N N . ALA A 1 109 ? 9.256 4.176 5.089 1.00 67.06 109 ALA A N 1
ATOM 834 C CA . ALA A 1 109 ? 9.009 3.659 6.433 1.00 67.06 109 ALA A CA 1
ATOM 835 C C . ALA A 1 109 ? 7.888 4.378 7.210 1.00 67.06 109 ALA A C 1
ATOM 837 O O . ALA A 1 109 ? 7.689 4.126 8.402 1.00 67.06 109 ALA A O 1
ATOM 838 N N . THR A 1 110 ? 7.242 5.387 6.622 1.00 80.81 110 THR A N 1
ATOM 839 C CA . THR A 1 110 ? 6.168 6.118 7.301 1.00 80.81 110 THR A CA 1
ATOM 840 C C . THR A 1 110 ? 4.818 5.751 6.720 1.00 80.81 110 THR A C 1
ATOM 842 O O . THR A 1 110 ? 4.671 5.455 5.538 1.00 80.81 110 THR A O 1
ATOM 845 N N . HIS A 1 111 ? 3.804 5.843 7.570 1.00 88.62 111 HIS A N 1
ATOM 846 C CA . HIS A 1 111 ? 2.419 5.620 7.187 1.00 88.62 111 HIS A CA 1
ATOM 847 C C . HIS A 1 111 ? 1.742 6.974 6.970 1.00 88.62 111 HIS A C 1
ATOM 849 O O . HIS A 1 111 ? 0.645 7.233 7.479 1.00 88.62 111 HIS A O 1
ATOM 855 N N . LYS A 1 112 ? 2.450 7.887 6.291 1.00 89.19 112 LYS A N 1
ATOM 856 C CA . LYS A 1 112 ? 1.945 9.229 6.013 1.00 89.19 112 LYS A CA 1
ATOM 857 C C . LYS A 1 112 ? 0.729 9.116 5.069 1.00 89.19 112 LYS A C 1
ATOM 859 O O . LYS A 1 112 ? 0.794 8.406 4.066 1.00 89.19 112 LYS A O 1
ATOM 864 N N . PRO A 1 113 ? -0.391 9.784 5.390 1.00 91.00 113 PRO A N 1
ATOM 865 C CA . PRO A 1 113 ? -1.552 9.847 4.512 1.00 91.00 113 PRO A CA 1
ATOM 866 C C . PRO A 1 113 ? -1.321 10.806 3.332 1.00 91.00 113 PRO A C 1
ATOM 868 O O . PRO A 1 113 ? -0.429 11.653 3.383 1.00 91.00 113 PRO A O 1
ATOM 871 N N . ILE A 1 114 ? -2.146 10.704 2.288 1.00 90.81 114 ILE A N 1
ATOM 872 C CA . ILE A 1 114 ? -1.988 11.475 1.044 1.00 90.81 114 ILE A CA 1
ATOM 873 C C . ILE A 1 114 ? -2.644 12.851 1.179 1.00 90.81 114 ILE A C 1
ATOM 875 O O . ILE A 1 114 ? -3.867 12.942 1.310 1.00 90.81 114 ILE A O 1
ATOM 879 N N . GLY A 1 115 ? -1.841 13.914 1.123 1.00 88.31 115 GLY A N 1
ATOM 880 C CA . GLY A 1 115 ? -2.346 15.289 1.097 1.00 88.31 115 GLY A CA 1
ATOM 881 C C . GLY A 1 115 ? -3.138 15.614 -0.177 1.00 88.31 115 GLY A C 1
ATOM 882 O O . GLY A 1 115 ? -3.021 14.920 -1.184 1.00 88.31 115 GLY A O 1
ATOM 883 N N . ASP A 1 116 ? -3.978 16.648 -0.150 1.00 88.19 116 ASP A N 1
ATOM 884 C CA . ASP A 1 116 ? -4.768 17.034 -1.329 1.00 88.19 116 ASP A CA 1
ATOM 885 C C . ASP A 1 116 ? -3.928 17.713 -2.420 1.00 88.19 116 ASP A C 1
ATOM 887 O O . ASP A 1 116 ? -4.186 17.505 -3.605 1.00 88.19 116 ASP A O 1
ATOM 891 N N . GLY A 1 117 ? -2.919 18.495 -2.032 1.00 87.62 117 GLY A N 1
ATOM 892 C CA . GLY A 1 117 ? -1.939 19.078 -2.946 1.00 87.62 117 GLY A CA 1
ATOM 893 C C . GLY A 1 117 ? -1.009 18.008 -3.506 1.00 87.62 117 GLY A C 1
ATOM 894 O O . GLY A 1 117 ? -0.822 17.940 -4.719 1.00 87.62 117 GLY A O 1
ATOM 895 N N . GLU A 1 118 ? -0.521 17.111 -2.644 1.00 88.25 118 GLU A N 1
ATOM 896 C CA . GLU A 1 118 ? 0.254 15.932 -3.052 1.00 88.25 118 GLU A CA 1
ATOM 897 C C . GLU A 1 118 ? -0.530 15.076 -4.061 1.00 88.25 118 GLU A C 1
ATOM 899 O O . GLU A 1 118 ? 0.003 14.689 -5.101 1.00 88.25 118 GLU A O 1
ATOM 904 N N . TRP A 1 119 ? -1.818 14.831 -3.795 1.00 90.56 119 TRP A N 1
ATOM 905 C CA . TRP A 1 119 ? -2.707 14.123 -4.714 1.00 90.56 119 TRP A CA 1
ATOM 906 C C . TRP A 1 119 ? -2.829 14.837 -6.062 1.00 90.56 119 TRP A C 1
ATOM 908 O O . TRP A 1 119 ? -2.644 14.213 -7.106 1.00 90.56 119 TRP A O 1
ATOM 918 N N . ALA A 1 120 ? -3.119 16.140 -6.048 1.00 90.81 120 ALA A N 1
ATOM 919 C CA . ALA A 1 120 ? -3.286 16.931 -7.264 1.00 90.81 120 ALA A CA 1
ATOM 920 C C . ALA A 1 120 ? -2.008 16.979 -8.118 1.00 90.81 120 ALA A C 1
ATOM 922 O O . ALA A 1 120 ? -2.093 16.989 -9.344 1.00 90.81 120 ALA A O 1
ATOM 923 N N . ALA A 1 121 ? -0.834 16.982 -7.483 1.00 89.31 121 ALA A N 1
ATOM 924 C CA . ALA A 1 121 ? 0.451 17.046 -8.171 1.00 89.31 121 ALA A CA 1
ATOM 925 C C . ALA A 1 121 ? 0.920 15.691 -8.731 1.00 89.31 121 ALA A C 1
ATOM 927 O O . ALA A 1 121 ? 1.697 15.664 -9.689 1.00 89.31 121 ALA A O 1
ATOM 928 N N . HIS A 1 122 ? 0.498 14.573 -8.126 1.00 90.50 122 HIS A N 1
ATOM 929 C CA . HIS A 1 122 ? 1.139 13.268 -8.340 1.00 90.50 122 HIS A CA 1
ATOM 930 C C . HIS A 1 122 ? 0.169 12.100 -8.574 1.00 90.50 122 HIS A C 1
ATOM 932 O O . HIS A 1 122 ? 0.574 10.937 -8.487 1.00 90.50 122 HIS A O 1
ATOM 938 N N . ALA A 1 123 ? -1.100 12.373 -8.890 1.00 91.31 123 ALA A N 1
ATOM 939 C CA . ALA A 1 123 ? -2.052 11.339 -9.300 1.00 91.31 123 ALA A CA 1
ATOM 940 C C . ALA A 1 123 ? -1.460 10.444 -10.411 1.00 91.31 123 ALA A C 1
ATOM 942 O O . ALA A 1 123 ? -0.809 10.918 -11.343 1.00 91.31 123 ALA A O 1
ATOM 943 N N . GLY A 1 124 ? -1.638 9.128 -10.272 1.00 91.31 124 GLY A N 1
ATOM 944 C CA . GLY A 1 124 ? -1.048 8.115 -11.153 1.00 91.31 124 GLY A CA 1
ATOM 945 C C . GLY A 1 124 ? 0.379 7.675 -10.788 1.00 91.31 124 GLY A C 1
ATOM 946 O O . GLY A 1 124 ? 0.835 6.655 -11.298 1.00 91.31 124 GLY A O 1
ATOM 947 N N . ALA A 1 125 ? 1.078 8.370 -9.882 1.00 92.56 125 ALA A N 1
ATOM 948 C CA . ALA A 1 125 ? 2.383 7.936 -9.359 1.00 92.56 125 ALA A CA 1
ATOM 949 C C . ALA A 1 125 ? 2.272 7.144 -8.042 1.00 92.56 125 ALA A C 1
ATOM 951 O O . ALA A 1 125 ? 3.242 6.527 -7.591 1.00 92.56 125 ALA A O 1
ATOM 952 N N . PHE A 1 126 ? 1.102 7.155 -7.400 1.00 94.06 126 PHE A N 1
ATOM 953 C CA . PHE A 1 126 ? 0.902 6.445 -6.142 1.00 94.06 126 PHE A CA 1
ATOM 954 C C . PHE A 1 126 ? 0.833 4.936 -6.352 1.00 94.06 126 PHE A C 1
ATOM 956 O O . PHE A 1 126 ? 0.161 4.449 -7.262 1.00 94.06 126 PHE A O 1
ATOM 963 N N . VAL A 1 127 ? 1.495 4.199 -5.466 1.00 95.31 127 VAL A N 1
ATOM 964 C CA . VAL A 1 127 ? 1.421 2.738 -5.401 1.00 95.31 127 VAL A CA 1
ATOM 965 C C . VAL A 1 127 ? 1.090 2.306 -3.980 1.00 95.31 127 VAL A C 1
ATOM 967 O O . VAL A 1 127 ? 1.540 2.926 -3.013 1.00 95.31 127 VAL A O 1
ATOM 970 N N . THR A 1 128 ? 0.283 1.262 -3.813 1.00 95.56 128 THR A N 1
ATOM 971 C CA . THR A 1 128 ? -0.053 0.744 -2.480 1.00 95.56 128 THR A CA 1
ATOM 972 C C . THR A 1 128 ? -0.409 -0.735 -2.506 1.00 95.56 128 THR A C 1
ATOM 974 O O . THR A 1 128 ? -0.664 -1.316 -3.559 1.00 95.56 128 THR A O 1
ATOM 977 N N . MET A 1 129 ? -0.447 -1.316 -1.312 1.00 96.12 129 MET A N 1
ATOM 978 C CA . MET A 1 129 ? -1.022 -2.623 -1.041 1.00 96.12 129 MET A CA 1
ATOM 979 C C . MET A 1 129 ? -2.192 -2.439 -0.082 1.00 96.12 129 MET A C 1
ATOM 981 O O . MET A 1 129 ? -2.076 -1.731 0.926 1.00 96.12 129 MET A O 1
ATOM 985 N N . LEU A 1 130 ? -3.302 -3.108 -0.367 1.00 96.12 130 LEU A N 1
ATOM 986 C CA . LEU A 1 130 ? -4.478 -3.174 0.489 1.00 96.12 130 LEU A CA 1
ATOM 987 C C . LEU A 1 130 ? -4.689 -4.600 0.993 1.00 96.12 130 LEU A C 1
ATOM 989 O O . LEU A 1 130 ? -4.079 -5.554 0.524 1.00 96.12 130 LEU A O 1
ATOM 993 N N . ARG A 1 131 ? -5.533 -4.729 2.010 1.00 95.44 131 ARG A N 1
ATOM 994 C CA . ARG A 1 131 ? -5.868 -5.997 2.653 1.00 95.44 131 ARG A CA 1
ATOM 995 C C . ARG A 1 131 ? -7.335 -5.970 3.044 1.00 95.44 131 ARG A C 1
ATOM 997 O O . ARG A 1 131 ? -7.833 -4.890 3.390 1.00 95.44 131 ARG A O 1
ATOM 1004 N N . ALA A 1 132 ? -7.998 -7.124 3.066 1.00 95.69 132 ALA A N 1
ATOM 1005 C CA . ALA A 1 132 ? -9.364 -7.210 3.566 1.00 95.69 132 ALA A CA 1
ATOM 1006 C C . ALA A 1 132 ? -9.465 -6.557 4.967 1.00 95.69 132 ALA A C 1
ATOM 1008 O O . ALA A 1 132 ? -8.641 -6.845 5.848 1.00 95.69 132 ALA A O 1
ATOM 1009 N N . PRO A 1 133 ? -10.445 -5.662 5.218 1.00 94.56 133 PRO A N 1
ATOM 1010 C CA . PRO A 1 133 ? -10.493 -4.895 6.463 1.00 94.56 133 PRO A CA 1
ATOM 1011 C C . PRO A 1 133 ? -10.482 -5.760 7.731 1.00 94.56 133 PRO A C 1
ATOM 1013 O O . PRO A 1 133 ? -9.793 -5.429 8.697 1.00 94.56 133 PRO A O 1
ATOM 1016 N N . SER A 1 134 ? -11.188 -6.893 7.718 1.00 95.12 134 SER A N 1
ATOM 1017 C CA . SER A 1 134 ? -11.249 -7.839 8.838 1.00 95.12 134 SER A CA 1
ATOM 1018 C C . SER A 1 134 ? -9.888 -8.480 9.133 1.00 95.12 134 SER A C 1
ATOM 1020 O O . SER A 1 134 ? -9.435 -8.475 10.280 1.00 95.12 134 SER A O 1
ATOM 1022 N N . THR A 1 135 ? -9.181 -8.970 8.112 1.00 94.88 135 THR A N 1
ATOM 1023 C CA . THR A 1 135 ? -7.866 -9.607 8.284 1.00 94.88 135 THR A CA 1
ATOM 1024 C C . THR A 1 135 ? -6.795 -8.579 8.667 1.00 94.88 135 THR A C 1
ATOM 1026 O O . THR A 1 135 ? -5.918 -8.874 9.487 1.00 94.88 135 THR A O 1
ATOM 1029 N N . ARG A 1 136 ? -6.908 -7.331 8.184 1.00 94.94 136 ARG A N 1
ATOM 1030 C CA . ARG A 1 136 ? -6.074 -6.205 8.636 1.00 94.94 136 ARG A CA 1
ATOM 1031 C C . ARG A 1 136 ? -6.269 -5.909 10.123 1.00 94.94 136 ARG A C 1
ATOM 1033 O O . ARG A 1 136 ? -5.278 -5.708 10.824 1.00 94.94 136 ARG A O 1
ATOM 1040 N N . LEU A 1 137 ? -7.512 -5.888 10.617 1.00 94.69 137 LEU A N 1
ATOM 1041 C CA . LEU A 1 137 ? -7.807 -5.675 12.043 1.00 94.69 137 LEU A CA 1
ATOM 1042 C C . LEU A 1 137 ? -7.173 -6.762 12.915 1.00 94.69 137 LEU A C 1
ATOM 1044 O O . LEU A 1 137 ? -6.526 -6.439 13.911 1.00 94.69 137 LEU A O 1
ATOM 1048 N N . VAL A 1 138 ? -7.281 -8.031 12.507 1.00 95.19 138 VAL A N 1
ATOM 1049 C CA . VAL A 1 138 ? -6.634 -9.157 13.202 1.00 95.19 138 VAL A CA 1
ATOM 1050 C C . VAL A 1 138 ? -5.116 -8.977 13.246 1.00 95.19 138 VAL A C 1
ATOM 1052 O O . VAL A 1 138 ? -4.510 -9.110 14.312 1.00 95.19 138 VAL A O 1
ATOM 1055 N N . SER A 1 139 ? -4.493 -8.635 12.115 1.00 93.50 139 SER A N 1
ATOM 1056 C CA . SER A 1 139 ? -3.045 -8.404 12.055 1.00 93.50 139 SER A CA 1
ATOM 1057 C C . SER A 1 139 ? -2.620 -7.221 12.927 1.00 93.50 139 SER A C 1
ATOM 1059 O O . SER A 1 139 ? -1.640 -7.319 13.667 1.00 93.50 139 SER A O 1
ATOM 1061 N N . ALA A 1 140 ? -3.382 -6.126 12.921 1.00 93.12 140 ALA A N 1
ATOM 1062 C CA . ALA A 1 140 ? -3.111 -4.962 13.758 1.00 93.12 140 ALA A CA 1
ATOM 1063 C C . ALA A 1 140 ? -3.241 -5.273 15.256 1.00 93.12 140 ALA A C 1
ATOM 1065 O O . ALA A 1 140 ? -2.396 -4.822 16.032 1.00 93.12 140 ALA A O 1
ATOM 1066 N N . PHE A 1 141 ? -4.235 -6.073 15.655 1.00 94.19 141 PHE A N 1
ATOM 1067 C CA . PHE A 1 141 ? -4.401 -6.543 17.031 1.00 94.19 141 PHE A CA 1
ATOM 1068 C C . PHE A 1 141 ? -3.204 -7.393 17.484 1.00 94.19 141 PHE A C 1
ATOM 1070 O O . PHE A 1 141 ? -2.567 -7.059 18.486 1.00 94.19 141 PHE A O 1
ATOM 1077 N N . LYS A 1 142 ? -2.838 -8.424 16.705 1.00 92.56 142 LYS A N 1
ATOM 1078 C CA . LYS A 1 142 ? -1.712 -9.330 17.006 1.00 92.56 142 LYS A CA 1
ATOM 1079 C C . LYS A 1 142 ? -0.362 -8.606 17.044 1.00 92.56 142 LYS A C 1
ATOM 1081 O O . LYS A 1 142 ? 0.487 -8.926 17.868 1.00 92.56 142 LYS A O 1
ATOM 1086 N N . HIS A 1 143 ? -0.179 -7.586 16.208 1.00 87.88 143 HIS A N 1
ATOM 1087 C CA . HIS A 1 143 ? 1.066 -6.821 16.118 1.00 87.88 143 HIS A CA 1
ATOM 1088 C C . HIS A 1 143 ? 1.031 -5.532 16.951 1.00 87.88 143 HIS A C 1
ATOM 1090 O O . HIS A 1 143 ? 1.293 -4.432 16.446 1.00 87.88 143 HIS A O 1
ATOM 1096 N N . GLY A 1 144 ? 0.717 -5.684 18.240 1.00 86.06 144 GLY A N 1
ATOM 1097 C CA . GLY A 1 144 ? 0.831 -4.618 19.237 1.00 86.06 144 GLY A CA 1
ATOM 1098 C C . GLY A 1 144 ? -0.310 -3.604 19.221 1.00 86.06 144 GLY A C 1
ATOM 1099 O O . GLY A 1 144 ? -0.081 -2.450 19.586 1.00 86.06 144 GLY A O 1
ATOM 1100 N N . ARG A 1 145 ? -1.517 -4.012 18.794 1.00 88.94 145 ARG A N 1
ATOM 1101 C CA . ARG A 1 145 ? -2.716 -3.148 18.734 1.00 88.94 145 ARG A CA 1
ATOM 1102 C C . ARG A 1 145 ? -2.401 -1.851 17.993 1.00 88.94 145 ARG A C 1
ATOM 1104 O O . ARG A 1 145 ? -2.534 -0.746 18.523 1.00 88.94 145 ARG A O 1
ATOM 1111 N N . HIS A 1 146 ? -1.880 -2.042 16.784 1.00 81.69 146 HIS A N 1
ATOM 1112 C CA . HIS A 1 146 ? -1.121 -1.054 16.035 1.00 81.69 146 HIS A CA 1
ATOM 1113 C C . HIS A 1 146 ? -1.831 0.307 15.987 1.00 81.69 146 HIS A C 1
ATOM 1115 O O . HIS A 1 146 ? -2.982 0.408 15.558 1.00 81.69 146 HIS A O 1
ATOM 1121 N N . CYS A 1 147 ? -1.129 1.339 16.453 1.00 83.56 147 CYS A N 1
ATOM 1122 C CA . CYS A 1 147 ? -1.591 2.718 16.456 1.00 83.56 147 CYS A CA 1
ATOM 1123 C C . CYS A 1 147 ? -0.518 3.601 15.831 1.00 83.56 147 CYS A C 1
ATOM 1125 O O . CYS A 1 147 ? 0.570 3.758 16.392 1.00 83.56 147 CYS A O 1
ATOM 1127 N N . ILE A 1 148 ? -0.856 4.184 14.690 1.00 79.81 148 ILE A N 1
ATOM 1128 C CA . ILE A 1 148 ? -0.034 5.116 13.948 1.00 79.81 148 ILE A CA 1
ATOM 1129 C C . ILE A 1 148 ? -0.813 6.400 13.716 1.00 79.81 148 ILE A C 1
ATOM 1131 O O . ILE A 1 148 ? -1.940 6.418 13.217 1.00 79.81 148 ILE A O 1
ATOM 1135 N N . GLN A 1 149 ? -0.159 7.487 14.097 1.00 77.25 149 GLN A N 1
ATOM 1136 C CA . GLN A 1 149 ? -0.635 8.851 13.933 1.00 77.25 149 GLN A CA 1
ATOM 1137 C C . GLN A 1 149 ? 0.324 9.627 13.036 1.00 77.25 149 GLN A C 1
ATOM 1139 O O . GLN A 1 149 ? 0.561 10.807 13.251 1.00 77.25 149 GLN A O 1
ATOM 1144 N N . ASP A 1 150 ? 0.926 8.950 12.060 1.00 78.81 150 ASP A N 1
ATOM 1145 C CA . ASP A 1 150 ? 1.707 9.648 11.052 1.00 78.81 150 ASP A CA 1
ATOM 1146 C C . ASP A 1 150 ? 0.800 10.639 10.321 1.00 78.81 150 ASP A C 1
ATOM 1148 O O . ASP A 1 150 ? -0.404 10.431 10.147 1.00 78.81 150 ASP A O 1
ATOM 1152 N N . CYS A 1 151 ? 1.395 11.767 9.978 1.00 75.94 151 CYS A N 1
ATOM 1153 C CA . CYS A 1 151 ? 0.710 12.964 9.545 1.00 75.94 151 CYS A CA 1
ATOM 1154 C C . CYS A 1 151 ? 1.198 13.347 8.149 1.00 75.94 151 CYS A C 1
ATOM 1156 O O . CYS A 1 151 ? 2.338 13.062 7.777 1.00 75.94 151 CYS A O 1
ATOM 1158 N N . SER A 1 152 ? 0.338 14.020 7.395 1.00 75.69 152 SER A N 1
ATOM 1159 C CA . SER A 1 152 ? 0.750 14.806 6.234 1.00 75.69 152 SER A CA 1
ATOM 1160 C C . SER A 1 152 ? 0.913 16.274 6.651 1.00 75.69 152 SER A C 1
ATOM 1162 O O . SER A 1 152 ? 0.085 16.767 7.422 1.00 75.69 152 SER A O 1
ATOM 1164 N N . PRO A 1 153 ? 1.935 17.003 6.163 1.00 69.44 153 PRO A N 1
ATOM 1165 C CA . PRO A 1 153 ? 2.016 18.456 6.339 1.00 69.44 153 PRO A CA 1
ATOM 1166 C C . PRO A 1 153 ? 0.770 19.190 5.820 1.00 69.44 153 PRO A C 1
ATOM 1168 O O . PRO A 1 153 ? 0.442 20.264 6.306 1.00 69.44 153 PRO A O 1
ATOM 1171 N N . GLU A 1 154 ? 0.053 18.578 4.874 1.00 71.62 154 GLU A N 1
ATOM 1172 C CA . GLU A 1 154 ? -1.178 19.097 4.273 1.00 71.62 154 GLU A CA 1
ATOM 1173 C C . GLU A 1 154 ? -2.455 18.671 5.022 1.00 71.62 154 GLU A C 1
ATOM 1175 O O . GLU A 1 154 ? -3.562 18.922 4.541 1.00 71.62 154 GLU A O 1
ATOM 1180 N N . MET A 1 155 ? -2.351 17.999 6.179 1.00 64.94 155 MET A N 1
ATOM 1181 C CA . MET A 1 155 ? -3.542 17.600 6.936 1.00 64.94 155 MET A CA 1
ATOM 1182 C C . MET A 1 155 ? -4.328 18.832 7.386 1.00 64.94 155 MET A C 1
ATOM 1184 O O . MET A 1 155 ? -3.912 19.569 8.282 1.00 64.94 155 MET A O 1
ATOM 1188 N N . ARG A 1 156 ? -5.509 19.019 6.790 1.00 54.50 156 ARG A N 1
ATOM 1189 C CA . ARG A 1 156 ? -6.442 20.087 7.159 1.00 54.50 156 ARG A CA 1
ATOM 1190 C C . ARG A 1 156 ? -6.783 19.982 8.649 1.00 54.50 156 ARG A C 1
ATOM 1192 O O . ARG A 1 156 ? -7.191 18.921 9.117 1.00 54.50 156 ARG A O 1
ATOM 1199 N N . ASN A 1 157 ? -6.670 21.092 9.380 1.00 53.78 157 ASN A N 1
ATOM 1200 C CA . ASN A 1 157 ? -7.071 21.222 10.790 1.00 53.78 157 ASN A CA 1
ATOM 1201 C C . ASN A 1 157 ? -6.344 20.291 11.786 1.00 53.78 157 ASN A C 1
ATOM 1203 O O . ASN A 1 157 ? -6.861 20.040 12.877 1.00 53.78 157 ASN A O 1
ATOM 1207 N N . ALA A 1 158 ? -5.154 19.785 11.447 1.00 58.78 158 ALA A N 1
ATOM 1208 C CA . ALA A 1 158 ? -4.312 19.035 12.376 1.00 58.78 158 ALA A CA 1
ATOM 1209 C C . ALA A 1 158 ? -3.195 19.919 12.964 1.00 58.78 158 ALA A C 1
ATOM 1211 O O . ALA A 1 158 ? -2.756 20.866 12.311 1.00 58.78 158 ALA A O 1
ATOM 1212 N N . PRO A 1 159 ? -2.688 19.609 14.175 1.00 60.12 159 PRO A N 1
ATOM 1213 C CA . PRO A 1 159 ? -1.439 20.189 14.653 1.00 60.12 159 PRO A CA 1
ATOM 1214 C C . PRO A 1 159 ? -0.322 19.959 13.624 1.00 60.12 159 PRO A C 1
ATOM 1216 O O . PRO A 1 159 ? -0.356 18.932 12.934 1.00 60.12 159 PRO A O 1
ATOM 1219 N N . PRO A 1 160 ? 0.691 20.845 13.555 1.00 63.81 160 PRO A N 1
ATOM 1220 C CA . PRO A 1 160 ? 1.865 20.623 12.727 1.00 63.81 160 PRO A CA 1
ATOM 1221 C C . PRO A 1 160 ? 2.402 19.209 12.922 1.00 63.81 160 PRO A C 1
ATOM 1223 O O . PRO A 1 160 ? 2.393 18.670 14.030 1.00 63.81 160 PRO A O 1
ATOM 1226 N N . CYS A 1 161 ? 2.889 18.604 11.844 1.00 65.75 161 CYS A N 1
ATOM 1227 C CA . CYS A 1 161 ? 3.356 17.224 11.861 1.00 65.75 161 CYS A CA 1
ATOM 1228 C C . CYS A 1 161 ? 4.355 16.907 12.989 1.00 65.75 161 CYS A C 1
ATOM 1230 O O . CYS A 1 161 ? 4.354 15.808 13.546 1.00 65.75 161 CYS A O 1
ATOM 1232 N N . THR A 1 162 ? 5.184 17.889 13.346 1.00 58.50 162 THR A N 1
ATOM 1233 C CA . THR A 1 162 ? 6.114 17.857 14.481 1.00 58.50 162 THR A CA 1
ATOM 1234 C C . THR A 1 162 ? 5.388 17.594 15.803 1.00 58.50 162 THR A C 1
ATOM 1236 O O . THR A 1 162 ? 5.698 16.624 16.489 1.00 58.50 162 THR A O 1
ATOM 1239 N N . ALA A 1 163 ? 4.319 18.341 16.085 1.00 57.62 163 ALA A N 1
ATOM 1240 C CA . ALA A 1 163 ? 3.494 18.164 17.275 1.00 57.62 163 ALA A CA 1
ATOM 1241 C C . ALA A 1 163 ? 2.812 16.785 17.328 1.00 57.62 163 ALA A C 1
ATOM 1243 O O . ALA A 1 163 ? 2.650 16.233 18.411 1.00 57.62 163 ALA A O 1
ATOM 1244 N N . VAL A 1 164 ? 2.443 16.192 16.184 1.00 59.16 164 VAL A N 1
ATOM 1245 C CA . VAL A 1 164 ? 1.832 14.848 16.135 1.00 59.16 164 VAL A CA 1
ATOM 1246 C C . VAL A 1 164 ? 2.861 13.738 16.401 1.00 59.16 164 VAL A C 1
ATOM 1248 O O . VAL A 1 164 ? 2.558 12.762 17.094 1.00 59.16 164 VAL A O 1
ATOM 1251 N N . ARG A 1 165 ? 4.095 13.885 15.897 1.00 56.12 165 ARG A N 1
ATOM 1252 C CA . ARG A 1 165 ? 5.187 12.921 16.135 1.00 56.12 165 ARG A CA 1
ATOM 1253 C C . ARG A 1 165 ? 5.639 12.924 17.596 1.00 56.12 165 ARG A C 1
ATOM 1255 O O . ARG A 1 165 ? 5.841 11.842 18.153 1.00 56.12 165 ARG A O 1
ATOM 1262 N N . ASP A 1 166 ? 5.681 14.092 18.229 1.00 49.06 166 ASP A N 1
ATOM 1263 C CA . ASP A 1 166 ? 6.021 14.238 19.651 1.00 49.06 166 ASP A CA 1
ATOM 1264 C C . ASP A 1 166 ? 4.855 13.808 20.563 1.00 49.06 166 ASP A C 1
ATOM 1266 O O . ASP A 1 166 ? 5.046 13.186 21.613 1.00 49.06 166 ASP A O 1
ATOM 1270 N N . ALA A 1 167 ? 3.616 14.004 20.099 1.00 50.81 167 ALA A N 1
ATOM 1271 C CA . ALA A 1 167 ? 2.387 13.539 20.734 1.00 50.81 167 ALA A CA 1
ATOM 1272 C C . ALA A 1 167 ? 2.112 12.033 20.596 1.00 50.81 167 ALA A C 1
ATOM 1274 O O . ALA A 1 167 ? 1.056 11.588 21.052 1.00 50.81 167 ALA A O 1
ATOM 1275 N N . ARG A 1 168 ? 3.034 11.203 20.075 1.00 49.34 168 ARG A N 1
ATOM 1276 C CA . ARG A 1 168 ? 2.902 9.721 20.044 1.00 49.34 168 ARG A CA 1
ATOM 1277 C C . ARG A 1 168 ? 2.626 9.081 21.428 1.00 49.34 168 ARG A C 1
ATOM 1279 O O . ARG A 1 168 ? 2.388 7.875 21.517 1.00 49.34 168 ARG A O 1
ATOM 1286 N N . ARG A 1 169 ? 2.627 9.880 22.505 1.00 47.97 169 ARG A N 1
ATOM 1287 C CA . ARG A 1 169 ? 2.247 9.543 23.888 1.00 47.97 169 ARG A CA 1
ATOM 1288 C C . ARG A 1 169 ? 0.836 9.996 24.324 1.00 47.97 169 ARG A C 1
ATOM 1290 O O . ARG A 1 169 ? 0.400 9.608 25.405 1.00 47.97 169 ARG A O 1
ATOM 1297 N N . LEU A 1 170 ? 0.095 10.777 23.536 1.00 52.22 170 LEU A N 1
ATOM 1298 C CA . LEU A 1 170 ? -1.190 11.358 23.946 1.00 52.22 170 LEU A CA 1
ATOM 1299 C C . LEU A 1 170 ? -2.365 10.412 23.655 1.00 52.22 170 LEU A C 1
ATOM 1301 O O . LEU A 1 170 ? -2.693 10.155 22.504 1.00 52.22 170 LEU A O 1
ATOM 1305 N N . ASN A 1 171 ? -2.983 9.920 24.737 1.00 62.16 171 ASN A N 1
ATOM 1306 C CA . ASN A 1 171 ? -4.324 9.343 24.983 1.00 62.16 171 ASN A CA 1
ATOM 1307 C C . ASN A 1 171 ? -5.205 8.755 23.853 1.00 62.16 171 ASN A C 1
ATOM 1309 O O . ASN A 1 171 ? -5.940 7.809 24.128 1.00 62.16 171 ASN A O 1
ATOM 1313 N N . LYS A 1 172 ? -5.153 9.237 22.611 1.00 68.44 172 LYS A N 1
ATOM 1314 C CA . LYS A 1 172 ? -6.018 8.845 21.483 1.00 68.44 172 LYS A CA 1
ATOM 1315 C C . LYS A 1 172 ? -5.957 7.352 21.130 1.00 68.44 172 LYS A C 1
ATOM 1317 O O . LYS A 1 172 ? -6.924 6.809 20.618 1.00 68.44 172 LYS A O 1
ATOM 1322 N N . CYS A 1 173 ? -4.854 6.674 21.451 1.00 77.94 173 CYS A N 1
ATOM 1323 C CA . CYS A 1 173 ? -4.710 5.225 21.263 1.00 77.94 173 CYS A CA 1
ATOM 1324 C C . CYS A 1 173 ? -4.711 4.422 22.562 1.00 77.94 173 CYS A C 1
ATOM 1326 O O . CYS A 1 173 ? -4.424 3.224 22.549 1.00 77.94 173 CYS A O 1
ATOM 1328 N N . ARG A 1 174 ? -5.015 5.060 23.697 1.00 84.25 174 ARG A N 1
ATOM 1329 C CA . ARG A 1 174 ? -5.059 4.386 24.996 1.00 84.25 174 ARG A CA 1
ATOM 1330 C C . ARG A 1 174 ? -6.103 3.272 24.986 1.00 84.25 174 ARG A C 1
ATOM 1332 O O . ARG A 1 174 ? -5.786 2.175 25.424 1.00 84.25 174 ARG A O 1
ATOM 1339 N N . ALA A 1 175 ? -7.289 3.537 24.439 1.00 85.88 175 ALA A N 1
ATOM 1340 C CA . ALA A 1 175 ? -8.350 2.539 24.324 1.00 85.88 175 ALA A CA 1
ATOM 1341 C C . ALA A 1 175 ? -7.927 1.362 23.424 1.00 85.88 175 ALA A C 1
ATOM 1343 O O . ALA A 1 175 ? -7.957 0.219 23.866 1.00 85.88 175 ALA A O 1
ATOM 1344 N N . LEU A 1 176 ? -7.373 1.640 22.233 1.00 88.44 176 LEU A N 1
ATOM 1345 C CA . LEU A 1 176 ? -6.823 0.606 21.341 1.00 88.44 176 LEU A CA 1
ATOM 1346 C C . LEU A 1 176 ? -5.794 -0.290 22.030 1.00 88.44 176 LEU A C 1
ATOM 1348 O O . LEU A 1 176 ? -5.851 -1.506 21.890 1.00 88.44 176 LEU A O 1
ATOM 1352 N N . ARG A 1 177 ? -4.844 0.302 22.764 1.00 88.44 177 ARG A N 1
ATOM 1353 C CA . ARG A 1 177 ? -3.768 -0.443 23.434 1.00 88.44 177 ARG A CA 1
ATOM 1354 C C . ARG A 1 177 ? -4.243 -1.221 24.658 1.00 88.44 177 ARG A C 1
ATOM 1356 O O . ARG A 1 177 ? -3.593 -2.199 25.013 1.00 88.44 177 ARG A O 1
ATOM 1363 N N . ARG A 1 178 ? -5.332 -0.782 25.294 1.00 91.25 178 ARG A N 1
ATOM 1364 C CA . ARG A 1 178 ? -5.948 -1.454 26.446 1.00 91.25 178 ARG A CA 1
ATOM 1365 C C . ARG A 1 178 ? -6.874 -2.596 26.051 1.00 91.25 178 ARG A C 1
ATOM 1367 O O . ARG A 1 178 ? -7.114 -3.443 26.899 1.00 91.25 178 ARG A O 1
ATOM 1374 N N . ALA A 1 179 ? -7.316 -2.642 24.793 1.00 93.56 179 ALA A N 1
ATOM 1375 C CA . ALA A 1 179 ? -8.198 -3.692 24.313 1.00 93.56 179 ALA A CA 1
ATOM 1376 C C . ALA A 1 179 ? -7.629 -5.088 24.608 1.00 93.56 179 ALA A C 1
ATOM 1378 O O . ALA A 1 179 ? -6.554 -5.466 24.128 1.00 93.56 179 ALA A O 1
ATOM 1379 N N . THR A 1 180 ? -8.353 -5.855 25.409 1.00 94.62 180 THR A N 1
ATOM 1380 C CA . THR A 1 180 ? -7.935 -7.178 25.883 1.00 94.62 180 THR A CA 1
ATOM 1381 C C . THR A 1 180 ? -8.219 -8.259 24.845 1.00 94.62 180 THR A C 1
ATOM 1383 O O . THR A 1 180 ? -7.414 -9.174 24.677 1.00 94.62 180 THR A O 1
ATOM 1386 N N . GLY A 1 181 ? -9.301 -8.096 24.079 1.00 96.50 181 GLY A N 1
ATOM 1387 C CA . GLY A 1 181 ? -9.722 -9.008 23.019 1.00 96.50 181 GLY A CA 1
ATOM 1388 C C . GLY A 1 181 ? -9.869 -8.341 21.652 1.00 96.50 181 GLY A C 1
ATOM 1389 O O . GLY A 1 181 ? -9.963 -7.118 21.530 1.00 96.50 181 GLY A O 1
ATOM 1390 N N . LEU A 1 182 ? -9.933 -9.172 20.605 1.00 95.62 182 LEU A N 1
ATOM 1391 C CA . LEU A 1 182 ? -10.113 -8.713 19.224 1.00 95.62 182 LEU A CA 1
ATOM 1392 C C . LEU A 1 182 ? -11.429 -7.947 19.036 1.00 95.62 182 LEU A C 1
ATOM 1394 O O . LEU A 1 182 ? -11.444 -6.950 18.323 1.00 95.62 182 LEU A O 1
ATOM 1398 N N . ARG A 1 183 ? -12.514 -8.391 1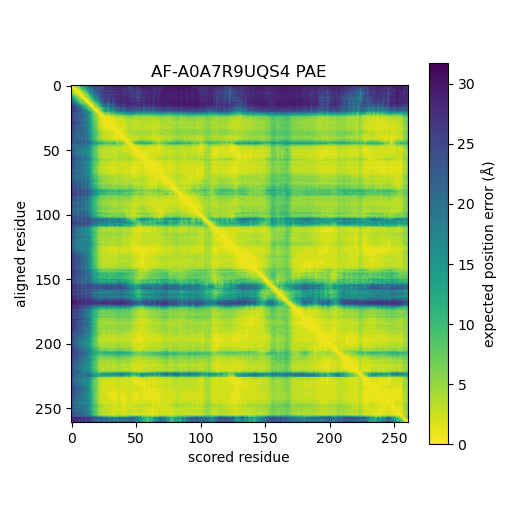9.684 1.00 96.06 183 ARG A N 1
ATOM 1399 C CA . ARG A 1 183 ? -13.817 -7.716 19.629 1.00 96.06 183 ARG A CA 1
ATOM 1400 C C . ARG A 1 183 ? -13.729 -6.291 20.173 1.00 96.06 183 ARG A C 1
ATOM 1402 O O . ARG A 1 183 ? -14.029 -5.351 19.450 1.00 96.06 183 ARG A O 1
ATOM 1409 N N . GLU A 1 184 ? -13.219 -6.142 21.395 1.00 95.44 184 GLU A N 1
ATOM 1410 C CA . GLU A 1 184 ? -13.020 -4.835 22.035 1.00 95.44 184 GLU A CA 1
ATOM 1411 C C . GLU A 1 184 ? -12.125 -3.921 21.182 1.00 95.44 184 GLU A C 1
ATOM 1413 O O . GLU A 1 184 ? -12.383 -2.725 21.076 1.00 95.44 184 GLU A O 1
ATOM 1418 N N . TYR A 1 185 ? -11.092 -4.482 20.538 1.00 94.31 185 TYR A N 1
ATOM 1419 C CA . TYR A 1 185 ? -10.219 -3.750 19.618 1.00 94.31 185 TYR A CA 1
ATOM 1420 C C . TYR A 1 185 ? -10.954 -3.295 18.349 1.00 94.31 185 TYR A C 1
ATOM 1422 O O . TYR A 1 185 ? -10.796 -2.148 17.936 1.00 94.31 185 TYR A O 1
ATOM 1430 N N . ALA A 1 186 ? -11.749 -4.174 17.734 1.00 94.00 186 ALA A N 1
ATOM 1431 C CA . ALA A 1 186 ? -12.491 -3.891 16.507 1.00 94.00 186 ALA A CA 1
ATOM 1432 C C . ALA A 1 186 ? -13.624 -2.871 16.716 1.00 94.00 186 ALA A C 1
ATOM 1434 O O . ALA A 1 186 ? -13.960 -2.141 15.789 1.00 94.00 186 ALA A O 1
ATOM 1435 N N . GLU A 1 187 ? -14.169 -2.776 17.929 1.00 92.50 187 GLU A N 1
ATOM 1436 C CA . GLU A 1 187 ? -15.184 -1.781 18.300 1.00 92.50 187 GLU A CA 1
ATOM 1437 C C . GLU A 1 187 ? -14.592 -0.369 18.494 1.00 92.50 187 GLU A C 1
ATOM 1439 O O . GLU A 1 187 ? -15.330 0.616 18.531 1.00 92.50 187 GLU A O 1
ATOM 1444 N N . GLN A 1 188 ? -13.262 -0.221 18.567 1.00 90.81 188 GLN A N 1
ATOM 1445 C CA . GLN A 1 188 ? -12.634 1.094 18.706 1.00 90.81 188 GLN A CA 1
ATOM 1446 C C . GLN A 1 188 ? -12.701 1.892 17.390 1.00 90.81 188 GLN A C 1
ATOM 1448 O O . GLN A 1 188 ? -12.128 1.454 16.386 1.00 90.81 188 GLN A O 1
ATOM 1453 N N . PRO A 1 189 ? -13.234 3.132 17.379 1.00 89.62 189 PRO A N 1
ATOM 1454 C CA . PRO A 1 189 ? -13.285 3.966 16.170 1.00 89.62 189 PRO A CA 1
ATOM 1455 C C . PRO A 1 189 ? -11.920 4.180 15.503 1.00 89.62 189 PRO A C 1
ATOM 1457 O O . PRO A 1 189 ? -11.810 4.267 14.278 1.00 89.62 189 PRO A O 1
ATOM 1460 N N . ALA A 1 190 ? -10.858 4.223 16.308 1.00 89.00 190 ALA A N 1
ATOM 1461 C CA . ALA A 1 190 ? -9.490 4.382 15.836 1.00 89.00 190 ALA A CA 1
ATOM 1462 C C . ALA A 1 190 ? -8.906 3.111 15.176 1.00 89.00 190 ALA A C 1
ATOM 1464 O O . ALA A 1 190 ? -7.860 3.210 14.541 1.00 89.00 190 ALA A O 1
ATOM 1465 N N . ALA A 1 191 ? -9.523 1.928 15.301 1.00 91.06 191 ALA A N 1
ATOM 1466 C CA . ALA A 1 191 ? -9.081 0.706 14.609 1.00 91.06 191 ALA A CA 1
ATOM 1467 C C . ALA A 1 191 ? -9.600 0.631 13.161 1.00 91.06 191 ALA A C 1
ATOM 1469 O O . ALA A 1 191 ? -8.948 0.047 12.287 1.00 91.06 191 ALA A O 1
ATOM 1470 N N . LEU A 1 192 ? -10.771 1.224 12.921 1.00 91.69 192 LEU A N 1
ATOM 1471 C CA . LEU A 1 192 ? -11.552 1.110 11.688 1.00 91.69 192 LEU A CA 1
ATOM 1472 C C . LEU A 1 192 ? -11.096 2.107 10.617 1.00 91.69 192 LEU A C 1
ATOM 1474 O O . LEU A 1 192 ? -10.442 3.089 10.931 1.00 91.69 192 LEU A O 1
ATOM 1478 N N . GLY A 1 193 ? -11.430 1.877 9.344 1.00 92.50 193 GLY A N 1
ATOM 1479 C CA . GLY A 1 193 ? -11.313 2.888 8.278 1.00 92.50 193 GLY A CA 1
ATOM 1480 C C . GLY A 1 193 ? -9.899 3.363 7.909 1.00 92.50 193 GLY A C 1
ATOM 1481 O O . GLY A 1 193 ? -9.770 4.312 7.145 1.00 92.50 193 GLY A O 1
ATOM 1482 N N . CYS A 1 194 ? -8.840 2.730 8.418 1.00 93.56 194 CYS A N 1
ATOM 1483 C CA . CYS A 1 194 ? -7.462 3.207 8.263 1.00 93.56 194 CYS A CA 1
ATOM 1484 C C . CYS A 1 194 ? -7.029 3.457 6.808 1.00 93.56 194 CYS A C 1
ATOM 1486 O O . CYS A 1 194 ? -6.515 4.532 6.516 1.00 93.56 194 CYS A O 1
ATOM 1488 N N . ALA A 1 195 ? -7.249 2.493 5.902 1.00 94.94 195 ALA A N 1
ATOM 1489 C CA . ALA A 1 195 ? -6.877 2.644 4.494 1.00 94.94 195 ALA A CA 1
ATOM 1490 C C . ALA A 1 195 ? -7.597 3.845 3.870 1.00 94.94 195 ALA A C 1
ATOM 1492 O O . ALA A 1 195 ? -6.956 4.761 3.370 1.00 94.94 195 ALA A O 1
ATOM 1493 N N . ALA A 1 196 ? -8.925 3.893 3.997 1.00 94.88 196 ALA A N 1
ATOM 1494 C CA . ALA A 1 196 ? -9.727 4.971 3.438 1.00 94.88 196 ALA A CA 1
ATOM 1495 C C . ALA A 1 196 ? -9.352 6.347 4.013 1.00 94.88 196 ALA A C 1
ATOM 1497 O O . ALA A 1 196 ? -9.214 7.296 3.250 1.00 94.88 196 ALA A O 1
ATOM 1498 N N . ARG A 1 197 ? -9.092 6.445 5.326 1.00 92.69 197 ARG A N 1
ATOM 1499 C CA . ARG A 1 197 ? -8.568 7.665 5.965 1.00 92.69 197 ARG A CA 1
ATOM 1500 C C . ARG A 1 197 ? -7.254 8.111 5.334 1.00 92.69 197 ARG A C 1
ATOM 1502 O O . ARG A 1 197 ? -7.147 9.263 4.928 1.00 92.69 197 ARG A O 1
ATOM 1509 N N . MET A 1 198 ? -6.285 7.204 5.211 1.00 93.69 198 MET A N 1
ATOM 1510 C CA . MET A 1 198 ? -4.981 7.544 4.643 1.00 93.69 198 MET A CA 1
ATOM 1511 C C . MET A 1 198 ? -5.082 8.017 3.199 1.00 93.69 198 MET A C 1
ATOM 1513 O O . MET A 1 198 ? -4.393 8.962 2.815 1.00 93.69 198 MET A O 1
ATOM 1517 N N . LEU A 1 199 ? -5.977 7.404 2.426 1.00 93.62 199 LEU A N 1
ATOM 1518 C CA . LEU A 1 199 ? -6.230 7.793 1.048 1.00 93.62 199 LEU A CA 1
ATOM 1519 C C . LEU A 1 199 ? -6.829 9.192 0.933 1.00 93.62 199 LEU A C 1
ATOM 1521 O O . LEU A 1 199 ? -6.601 9.806 -0.093 1.00 93.62 199 LEU A O 1
ATOM 1525 N N . VAL A 1 200 ? -7.524 9.720 1.948 1.00 91.19 200 VAL A N 1
ATOM 1526 C CA . VAL A 1 200 ? -8.101 11.084 1.956 1.00 91.19 200 VAL A CA 1
ATOM 1527 C C . VAL A 1 200 ? -7.352 12.057 2.873 1.00 91.19 200 VAL A C 1
ATOM 1529 O O . VAL A 1 200 ? -7.922 13.040 3.342 1.00 91.19 200 VAL A O 1
ATOM 1532 N N . GLY A 1 201 ? -6.080 11.780 3.168 1.00 88.81 201 GLY A N 1
ATOM 1533 C CA . GLY A 1 201 ? -5.232 12.709 3.918 1.00 88.81 201 GLY A CA 1
ATOM 1534 C C . GLY A 1 201 ? -5.441 12.696 5.429 1.00 88.81 201 GLY A C 1
ATOM 1535 O O . GLY A 1 201 ? -4.994 13.610 6.108 1.00 88.81 201 GLY A O 1
ATOM 1536 N N . ARG A 1 202 ? -6.092 11.673 5.988 1.00 87.75 202 ARG A N 1
ATOM 1537 C CA . ARG A 1 202 ? -6.291 11.513 7.435 1.00 87.75 202 ARG A CA 1
ATOM 1538 C C . ARG A 1 202 ? -5.370 10.457 8.024 1.00 87.75 202 ARG A C 1
ATOM 1540 O O . ARG A 1 202 ? -5.113 9.422 7.412 1.00 87.75 202 ARG A O 1
ATOM 1547 N N . ALA A 1 203 ? -4.933 10.670 9.262 1.00 87.44 203 ALA A N 1
ATOM 1548 C CA . ALA A 1 203 ? -4.153 9.671 9.983 1.00 87.44 203 ALA A CA 1
ATOM 1549 C C . ALA A 1 203 ? -4.951 8.364 10.165 1.00 87.44 203 ALA A C 1
ATOM 1551 O O . ALA A 1 203 ? -6.142 8.378 10.484 1.00 87.44 203 ALA A O 1
ATOM 1552 N N . CYS A 1 204 ? -4.270 7.223 10.031 1.00 89.25 204 CYS A N 1
ATOM 1553 C CA . CYS A 1 204 ? -4.866 5.885 10.129 1.00 89.25 204 CYS A CA 1
ATOM 1554 C C . CYS A 1 204 ? -5.762 5.704 11.370 1.00 89.25 204 CYS A C 1
ATOM 1556 O O . CYS A 1 204 ? -6.896 5.230 11.264 1.00 89.25 204 CYS A O 1
ATOM 1558 N N . ASN A 1 205 ? -5.259 6.108 12.542 1.00 88.56 205 ASN A N 1
ATOM 1559 C CA . ASN A 1 205 ? -5.932 5.947 13.832 1.00 88.56 205 ASN A CA 1
ATOM 1560 C C . ASN A 1 205 ? -6.592 7.240 14.343 1.00 88.56 205 ASN A C 1
ATOM 1562 O O . ASN A 1 205 ? -6.744 7.419 15.554 1.00 88.56 205 ASN A O 1
ATOM 1566 N N . GLU A 1 206 ? -6.959 8.164 13.452 1.0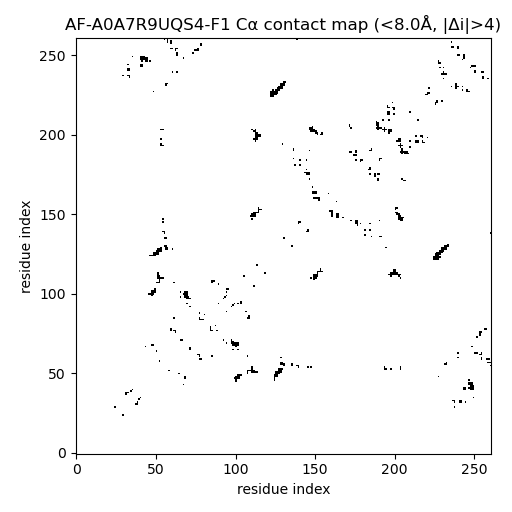0 85.06 206 GLU A N 1
ATOM 1567 C CA . GLU A 1 206 ? -7.786 9.310 13.833 1.00 85.06 206 GLU A CA 1
ATOM 1568 C C . GLU A 1 206 ? -9.142 8.803 14.378 1.00 85.06 206 GLU A C 1
ATOM 1570 O O . GLU A 1 206 ? -9.830 8.061 13.679 1.00 85.06 206 GLU A O 1
ATOM 1575 N N . PRO A 1 207 ? -9.555 9.156 15.614 1.00 78.81 207 PRO A N 1
ATOM 1576 C CA . PRO A 1 207 ? -10.760 8.611 16.251 1.00 78.81 207 PRO A CA 1
ATOM 1577 C C . PRO A 1 207 ? -12.050 9.275 15.733 1.00 78.81 207 PRO A C 1
ATOM 1579 O O . PRO A 1 207 ? -12.978 9.518 16.498 1.00 78.81 207 PRO A O 1
ATOM 1582 N N . LEU A 1 208 ? -12.100 9.605 14.443 1.00 78.31 208 LEU A N 1
ATOM 1583 C CA . LEU A 1 208 ? -13.259 10.199 13.789 1.00 78.31 208 LEU A CA 1
ATOM 1584 C C . LEU A 1 208 ? -13.954 9.161 12.915 1.00 78.31 208 LEU A C 1
ATOM 1586 O O . LEU A 1 208 ? -13.306 8.402 12.185 1.00 78.31 208 LEU A O 1
ATOM 1590 N N . ALA A 1 209 ? -15.283 9.140 12.979 1.00 83.75 209 ALA A N 1
ATOM 1591 C CA . ALA A 1 209 ? -16.087 8.355 12.058 1.00 83.75 209 ALA A CA 1
ATOM 1592 C C . ALA A 1 209 ? -15.844 8.851 10.627 1.00 83.75 209 ALA A C 1
ATOM 1594 O O . ALA A 1 209 ? -15.952 10.046 10.350 1.00 83.75 209 ALA A O 1
ATOM 1595 N N . LEU A 1 210 ? -15.492 7.925 9.735 1.00 85.88 210 LEU A N 1
ATOM 1596 C CA . LEU A 1 210 ? -15.311 8.235 8.325 1.00 85.88 210 LEU A CA 1
ATOM 1597 C C . LEU A 1 210 ? -16.685 8.501 7.708 1.00 85.88 210 LEU A C 1
ATOM 1599 O O . LEU A 1 210 ? -17.594 7.678 7.829 1.00 85.88 210 LEU A O 1
ATOM 1603 N N . ARG A 1 211 ? -16.850 9.648 7.056 1.00 89.75 211 ARG A N 1
ATOM 1604 C CA . ARG A 1 211 ? -18.118 9.997 6.412 1.00 89.75 211 ARG A CA 1
ATOM 1605 C C . ARG A 1 211 ? -18.294 9.203 5.117 1.00 89.75 211 ARG A C 1
ATOM 1607 O O . ARG A 1 211 ? -17.329 8.762 4.487 1.00 89.75 211 ARG A O 1
ATOM 1614 N N . ALA A 1 212 ? -19.539 9.063 4.665 1.00 90.06 212 ALA A N 1
ATOM 1615 C CA . ALA A 1 212 ? -19.840 8.357 3.419 1.00 90.06 212 ALA A CA 1
ATOM 1616 C C . ALA A 1 212 ? -19.175 9.016 2.192 1.00 90.06 212 ALA A C 1
ATOM 1618 O O . ALA A 1 212 ? -18.691 8.321 1.302 1.00 90.06 212 ALA A O 1
ATOM 1619 N N . ASN A 1 213 ? -19.098 10.351 2.155 1.00 91.88 213 ASN A N 1
ATOM 1620 C CA . ASN A 1 213 ? -18.408 11.075 1.084 1.00 91.88 213 ASN A CA 1
ATOM 1621 C C . ASN A 1 213 ? -16.885 10.854 1.108 1.00 91.88 213 ASN A C 1
ATOM 1623 O O . ASN A 1 213 ? -16.290 10.721 0.047 1.00 91.88 213 ASN A O 1
ATOM 1627 N N . GLU A 1 214 ? -16.268 10.754 2.286 1.00 90.44 214 GLU A N 1
ATOM 1628 C CA . GLU A 1 214 ? -14.841 10.438 2.432 1.00 90.44 214 GLU A CA 1
ATOM 1629 C C . GLU A 1 214 ? -14.541 9.001 1.989 1.00 90.44 214 GLU A C 1
ATOM 1631 O O . GLU A 1 214 ? -13.554 8.762 1.302 1.00 90.44 214 GLU A O 1
ATOM 1636 N N . SER A 1 215 ? -15.427 8.053 2.305 1.00 91.19 215 SER A N 1
ATOM 1637 C CA . SER A 1 215 ? -15.307 6.663 1.839 1.00 91.19 215 SER A CA 1
ATOM 1638 C C . SER A 1 215 ? -15.395 6.571 0.313 1.00 91.19 215 SER A C 1
ATOM 1640 O O . SER A 1 215 ? -14.571 5.909 -0.315 1.00 91.19 215 SER A O 1
ATOM 1642 N N . ARG A 1 216 ? -16.347 7.292 -0.297 1.00 92.25 216 ARG A N 1
ATOM 1643 C CA . ARG A 1 216 ? -16.455 7.391 -1.760 1.00 92.25 216 ARG A CA 1
ATOM 1644 C C . ARG A 1 216 ? -15.244 8.076 -2.383 1.00 92.25 216 ARG A C 1
ATOM 1646 O O . ARG A 1 216 ? -14.761 7.611 -3.405 1.00 92.25 216 ARG A O 1
ATOM 1653 N N . ALA A 1 217 ? -14.725 9.136 -1.765 1.00 91.44 217 ALA A N 1
ATOM 1654 C CA . ALA A 1 217 ? -13.520 9.808 -2.240 1.00 91.44 217 ALA A CA 1
ATOM 1655 C C . ALA A 1 217 ? -12.2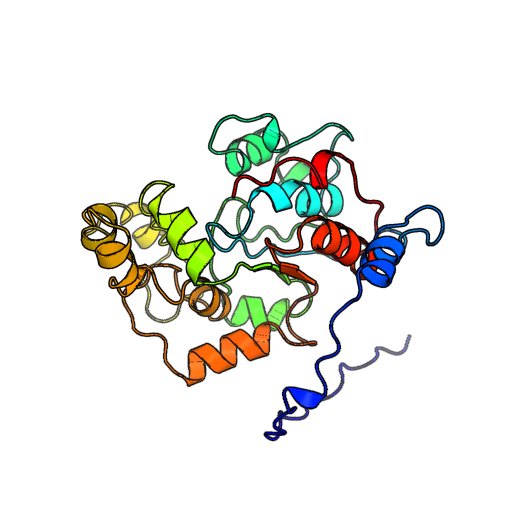95 8.882 -2.182 1.00 91.44 217 ALA A C 1
ATOM 1657 O O . ALA A 1 217 ? -11.530 8.832 -3.139 1.00 91.44 217 ALA A O 1
ATOM 1658 N N . ALA A 1 218 ? -12.136 8.104 -1.106 1.00 93.56 218 ALA A N 1
ATOM 1659 C CA . ALA A 1 218 ? -11.078 7.103 -1.001 1.00 93.56 218 ALA A CA 1
ATOM 1660 C C . ALA A 1 218 ? -11.179 6.042 -2.108 1.00 93.56 218 ALA A C 1
ATOM 1662 O O . ALA A 1 218 ? -10.178 5.739 -2.750 1.00 93.56 218 ALA A O 1
ATOM 1663 N N . ALA A 1 219 ? -12.384 5.519 -2.361 1.00 92.50 219 ALA A N 1
ATOM 1664 C CA . ALA A 1 219 ? -12.624 4.562 -3.440 1.00 92.50 219 ALA A CA 1
ATOM 1665 C C . ALA A 1 219 ? -12.340 5.174 -4.822 1.00 92.50 219 ALA A C 1
ATOM 1667 O O . ALA A 1 219 ? -11.639 4.570 -5.626 1.00 92.50 219 ALA A O 1
ATOM 1668 N N . ALA A 1 220 ? -12.796 6.406 -5.068 1.00 91.25 220 ALA A N 1
ATOM 1669 C CA . ALA A 1 220 ? -12.538 7.121 -6.316 1.00 91.25 220 ALA A CA 1
ATOM 1670 C C . ALA A 1 220 ? -11.037 7.350 -6.559 1.00 91.25 220 ALA A C 1
ATOM 1672 O O . ALA A 1 220 ? -10.581 7.248 -7.696 1.00 91.25 220 ALA A O 1
ATOM 1673 N N . ARG A 1 221 ? -10.249 7.599 -5.500 1.00 92.12 221 ARG A N 1
ATOM 1674 C CA . ARG A 1 221 ? -8.784 7.691 -5.604 1.00 92.12 221 ARG A CA 1
ATOM 1675 C C . ARG A 1 221 ? -8.150 6.366 -6.037 1.00 92.12 221 ARG A C 1
ATOM 1677 O O . ARG A 1 221 ? -7.174 6.401 -6.765 1.00 92.12 221 ARG A O 1
ATOM 1684 N N . LEU A 1 222 ? -8.689 5.212 -5.650 1.00 91.88 222 LEU A N 1
ATOM 1685 C CA . LEU A 1 222 ? -8.163 3.909 -6.092 1.00 91.88 222 LEU A CA 1
ATOM 1686 C C . LEU A 1 222 ? -8.511 3.567 -7.550 1.00 91.88 222 LEU A C 1
ATOM 1688 O O . LEU A 1 222 ? -7.923 2.641 -8.100 1.00 91.88 222 LEU A O 1
ATOM 1692 N N . GLY A 1 223 ? -9.455 4.287 -8.164 1.00 83.56 223 GLY A N 1
ATOM 1693 C CA . GLY A 1 223 ? -9.856 4.083 -9.553 1.00 83.56 223 GLY A CA 1
ATOM 1694 C C . GLY A 1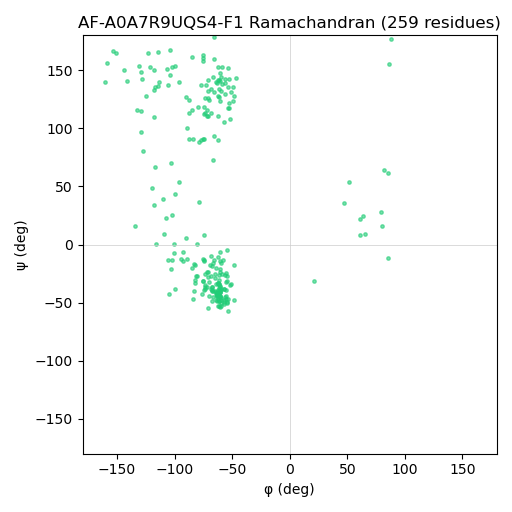 223 ? -8.762 4.417 -10.578 1.00 83.56 223 GLY A C 1
ATOM 1695 O O . GLY A 1 223 ? -7.673 4.890 -10.249 1.00 83.56 223 GLY A O 1
ATOM 1696 N N . SER A 1 224 ? -9.093 4.213 -11.854 1.00 63.69 224 SER A N 1
ATOM 1697 C CA . SER A 1 224 ? -8.182 4.198 -13.016 1.00 63.69 224 SER A CA 1
ATOM 1698 C C . SER A 1 224 ? -7.345 5.462 -13.266 1.00 63.69 224 SER A C 1
ATOM 1700 O O . SER A 1 224 ? -6.389 5.414 -14.035 1.00 63.69 224 SER A O 1
ATOM 1702 N N . VAL A 1 225 ? -7.664 6.585 -12.622 1.00 67.88 225 VAL A N 1
ATOM 1703 C CA . VAL A 1 225 ? -6.939 7.862 -12.756 1.00 67.88 225 VAL A CA 1
ATOM 1704 C C . VAL A 1 225 ? -6.004 8.167 -11.585 1.00 67.88 225 VAL A C 1
ATOM 1706 O O . VAL A 1 225 ? -5.192 9.086 -11.675 1.00 67.88 225 VAL A O 1
ATOM 1709 N N . GLY A 1 226 ? -6.116 7.442 -10.472 1.00 78.88 226 GLY A N 1
ATOM 1710 C CA . GLY A 1 226 ? -5.558 7.902 -9.208 1.00 78.88 226 GLY A CA 1
ATOM 1711 C C . GLY A 1 226 ? -4.271 7.214 -8.749 1.00 78.88 226 GLY A C 1
ATOM 1712 O O . GLY A 1 226 ? -3.337 7.887 -8.306 1.00 78.88 226 GLY A O 1
ATOM 1713 N N . PHE A 1 227 ? -4.187 5.892 -8.876 1.00 93.94 227 PHE A N 1
ATOM 1714 C CA . PHE A 1 227 ? -3.004 5.108 -8.508 1.00 93.94 227 PHE A CA 1
ATOM 1715 C C . PHE A 1 227 ? -2.359 4.498 -9.750 1.00 93.94 227 PHE A C 1
ATOM 1717 O O . PHE A 1 227 ? -3.046 3.989 -10.629 1.00 93.94 227 PHE A O 1
ATOM 1724 N N . GLY A 1 228 ? -1.027 4.504 -9.794 1.00 93.19 228 GLY A N 1
ATOM 1725 C CA . GLY A 1 228 ? -0.270 3.752 -10.795 1.00 93.19 228 GLY A CA 1
ATOM 1726 C C . GLY A 1 228 ? -0.311 2.245 -10.539 1.00 93.19 228 GLY A C 1
ATOM 1727 O O . GLY A 1 228 ? -0.141 1.460 -11.468 1.00 93.19 228 GLY A O 1
ATOM 1728 N N . PHE A 1 229 ? -0.548 1.839 -9.285 1.00 95.44 229 PHE A N 1
ATOM 1729 C CA . PHE A 1 229 ? -0.747 0.444 -8.905 1.00 95.44 229 PHE A CA 1
ATOM 1730 C C . PHE A 1 229 ? -1.463 0.301 -7.552 1.00 95.44 229 PHE A C 1
ATOM 1732 O O . PHE A 1 229 ? -1.138 0.996 -6.586 1.00 95.44 229 PHE A O 1
ATOM 1739 N N . VAL A 1 230 ? -2.375 -0.667 -7.455 1.00 96.69 230 VAL A N 1
ATOM 1740 C CA . VAL A 1 230 ? -2.988 -1.110 -6.196 1.00 96.69 230 VAL A CA 1
ATOM 1741 C C . VAL A 1 230 ? -2.947 -2.634 -6.160 1.00 96.69 230 VAL A C 1
ATOM 1743 O O . VAL A 1 230 ? -3.578 -3.284 -6.989 1.00 96.69 230 VAL A O 1
ATOM 1746 N N . GLY A 1 231 ? -2.211 -3.201 -5.209 1.00 95.94 231 GLY A N 1
ATOM 1747 C CA . GLY A 1 231 ? -2.165 -4.647 -4.991 1.00 95.94 231 GLY A CA 1
ATOM 1748 C C . GLY A 1 231 ? -2.979 -5.088 -3.778 1.00 95.94 231 GLY A C 1
ATOM 1749 O O . GLY A 1 231 ? -3.380 -4.272 -2.940 1.00 95.94 231 GLY A O 1
ATOM 1750 N N . LEU A 1 232 ? -3.197 -6.396 -3.666 1.00 95.94 232 LEU A N 1
ATOM 1751 C CA . LEU A 1 232 ? -3.890 -7.033 -2.547 1.00 95.94 232 LEU A CA 1
ATOM 1752 C C . LEU A 1 232 ? -2.945 -7.999 -1.836 1.00 95.94 232 LEU A C 1
ATOM 1754 O O . LEU A 1 232 ? -2.280 -8.814 -2.471 1.00 95.94 232 LEU A O 1
ATOM 1758 N N . VAL A 1 233 ? -2.902 -7.935 -0.505 1.00 95.25 233 VAL A N 1
ATOM 1759 C CA . VAL A 1 233 ? -2.084 -8.848 0.313 1.00 95.25 233 VAL A CA 1
ATOM 1760 C C . VAL A 1 233 ? -2.487 -10.302 0.086 1.00 95.25 233 VAL A C 1
ATOM 1762 O O . VAL A 1 233 ? -1.625 -11.175 0.038 1.00 95.25 233 VAL A O 1
ATOM 1765 N N . GLU A 1 234 ? -3.785 -10.552 -0.062 1.00 93.81 234 GLU A N 1
ATOM 1766 C CA . GLU A 1 234 ? -4.354 -11.870 -0.336 1.00 93.81 234 GLU A CA 1
ATOM 1767 C C . GLU A 1 234 ? -3.925 -12.438 -1.704 1.00 93.81 234 GLU A C 1
ATOM 1769 O O . GLU A 1 234 ? -3.940 -13.648 -1.890 1.00 93.81 234 GLU A O 1
ATOM 1774 N N . GLU A 1 235 ? -3.467 -11.585 -2.624 1.00 94.75 235 GLU A N 1
ATOM 1775 C CA . GLU A 1 235 ? -3.021 -11.934 -3.977 1.00 94.75 235 GLU A CA 1
ATOM 1776 C C . GLU A 1 235 ? -1.549 -11.526 -4.165 1.00 94.75 235 GLU A C 1
ATOM 1778 O O . GLU A 1 235 ? -1.193 -10.836 -5.121 1.00 94.75 235 GLU A O 1
ATOM 1783 N N . TRP A 1 236 ? -0.683 -11.887 -3.210 1.00 94.75 236 TRP A N 1
ATOM 1784 C CA . TRP A 1 236 ? 0.693 -11.374 -3.129 1.00 94.75 236 TRP A CA 1
ATOM 1785 C C . TRP A 1 236 ? 1.498 -11.549 -4.420 1.00 94.75 236 TRP A C 1
ATOM 1787 O O . TRP A 1 236 ? 1.976 -10.570 -4.993 1.00 94.75 236 TRP A O 1
ATOM 1797 N N . ASN A 1 237 ? 1.629 -12.791 -4.895 1.00 95.31 237 ASN A N 1
ATOM 1798 C CA . ASN A 1 237 ? 2.434 -13.099 -6.077 1.00 95.31 237 ASN A CA 1
ATOM 1799 C C . ASN A 1 237 ? 1.893 -12.369 -7.306 1.00 95.31 237 ASN A C 1
ATOM 1801 O O . ASN A 1 237 ? 2.654 -11.736 -8.033 1.00 95.31 237 ASN A O 1
ATOM 1805 N N . LEU A 1 238 ? 0.571 -12.395 -7.487 1.00 96.25 238 LEU A N 1
ATOM 1806 C CA . LEU A 1 238 ? -0.095 -11.682 -8.568 1.00 96.25 238 LEU A CA 1
ATOM 1807 C C . LEU A 1 238 ? 0.148 -10.171 -8.476 1.00 96.25 238 LEU A C 1
ATOM 1809 O O . LEU A 1 238 ? 0.416 -9.542 -9.493 1.00 96.25 238 LEU A O 1
ATOM 1813 N N . SER A 1 239 ? 0.113 -9.595 -7.273 1.00 96.94 239 SER A N 1
ATOM 1814 C CA . SER A 1 239 ? 0.378 -8.172 -7.041 1.00 96.94 239 SER A CA 1
ATOM 1815 C C . SER A 1 239 ? 1.804 -7.789 -7.442 1.00 96.94 239 SER A C 1
ATOM 1817 O O . SER A 1 239 ? 1.989 -6.786 -8.127 1.00 96.94 239 SER A O 1
ATOM 1819 N N . VAL A 1 240 ? 2.806 -8.602 -7.092 1.00 97.12 240 VAL A N 1
ATOM 1820 C CA . VAL A 1 240 ? 4.199 -8.394 -7.530 1.00 97.12 240 VAL A CA 1
ATOM 1821 C C . VAL A 1 240 ? 4.302 -8.461 -9.058 1.00 97.12 240 VAL A C 1
ATOM 1823 O O . VAL A 1 240 ? 4.847 -7.551 -9.683 1.00 97.12 240 VAL A O 1
ATOM 1826 N N . CYS A 1 241 ? 3.728 -9.491 -9.685 1.00 97.62 241 CYS A N 1
ATOM 1827 C CA . CYS A 1 241 ? 3.760 -9.632 -11.142 1.00 97.62 241 CYS A CA 1
ATOM 1828 C C . CYS A 1 241 ? 3.058 -8.455 -11.837 1.00 97.62 241 CYS A C 1
ATOM 1830 O O . CYS A 1 241 ? 3.640 -7.837 -12.725 1.00 97.62 241 CYS A O 1
ATOM 1832 N N . LEU A 1 242 ? 1.842 -8.090 -11.415 1.00 97.06 242 LEU A N 1
ATOM 1833 C CA . LEU A 1 242 ? 1.070 -6.984 -11.989 1.00 97.06 242 LEU A CA 1
ATOM 1834 C C . LEU A 1 242 ? 1.769 -5.634 -11.823 1.00 97.06 242 LEU A C 1
ATOM 1836 O O . LEU A 1 242 ? 1.765 -4.839 -12.763 1.00 97.06 242 LEU A O 1
ATOM 1840 N N . PHE A 1 243 ? 2.416 -5.388 -10.681 1.00 97.00 243 PHE A N 1
ATOM 1841 C CA . PHE A 1 243 ? 3.238 -4.195 -10.486 1.00 97.00 243 PHE A CA 1
ATOM 1842 C C . PHE A 1 243 ? 4.297 -4.087 -11.591 1.00 97.00 243 PHE A C 1
ATOM 1844 O O . PHE A 1 243 ? 4.393 -3.064 -12.272 1.00 97.00 243 PHE A O 1
ATOM 1851 N N . HIS A 1 244 ? 5.033 -5.171 -11.836 1.00 97.38 244 HIS A N 1
ATOM 1852 C CA . HIS A 1 244 ? 6.058 -5.226 -12.875 1.00 97.38 244 HIS A CA 1
ATOM 1853 C C . HIS A 1 244 ? 5.498 -5.238 -14.302 1.00 97.38 244 HIS A C 1
ATOM 1855 O O . HIS A 1 244 ? 6.141 -4.722 -15.214 1.00 97.38 244 HIS A O 1
ATOM 1861 N N . ARG A 1 245 ? 4.284 -5.754 -14.527 1.00 95.94 245 ARG A N 1
ATOM 1862 C CA . ARG A 1 245 ? 3.593 -5.635 -15.824 1.00 95.94 245 ARG A CA 1
ATOM 1863 C C . ARG A 1 245 ? 3.207 -4.195 -16.139 1.00 95.94 245 ARG A C 1
ATOM 1865 O O . ARG A 1 245 ? 3.335 -3.778 -17.285 1.00 95.94 245 ARG A O 1
ATOM 1872 N N . LEU A 1 246 ? 2.749 -3.443 -15.141 1.00 94.62 246 LEU A N 1
ATOM 1873 C CA . LEU A 1 246 ? 2.264 -2.075 -15.329 1.00 94.62 246 LEU A CA 1
ATOM 1874 C C . LEU A 1 246 ? 3.397 -1.043 -15.340 1.00 94.62 246 LEU A C 1
ATOM 1876 O O . LEU A 1 246 ? 3.370 -0.102 -16.133 1.00 94.62 246 LEU A O 1
ATOM 1880 N N . LEU A 1 247 ? 4.398 -1.211 -14.475 1.00 94.62 247 LEU A N 1
ATOM 1881 C CA . LEU A 1 247 ? 5.473 -0.233 -14.283 1.00 94.62 247 LEU A CA 1
ATOM 1882 C C . LEU A 1 247 ? 6.809 -0.669 -14.901 1.00 94.62 247 LEU A C 1
ATOM 1884 O O . LEU A 1 247 ? 7.701 0.166 -15.090 1.00 94.62 247 LEU A O 1
ATOM 1888 N N . GLY A 1 248 ? 6.938 -1.938 -15.284 1.00 95.12 248 GLY A N 1
ATOM 1889 C CA . GLY A 1 248 ? 8.135 -2.511 -15.889 1.00 95.12 248 GLY A CA 1
ATOM 1890 C C . GLY A 1 248 ? 9.159 -3.040 -14.888 1.00 95.12 248 GLY A C 1
ATOM 1891 O O . GLY A 1 248 ? 9.033 -2.913 -13.669 1.00 95.12 248 GLY A O 1
ATOM 1892 N N . GLY A 1 249 ? 10.219 -3.625 -15.442 1.00 94.00 249 GLY A N 1
ATOM 1893 C CA . GLY A 1 249 ? 11.255 -4.325 -14.687 1.00 94.00 249 GLY A CA 1
ATOM 1894 C C . GLY A 1 249 ? 10.892 -5.787 -14.433 1.00 94.00 249 GLY A C 1
ATOM 1895 O O . GLY A 1 249 ? 9.724 -6.156 -14.429 1.00 94.00 249 GLY A O 1
ATOM 1896 N N . THR A 1 250 ? 11.909 -6.620 -14.235 1.00 95.19 250 THR A N 1
ATOM 1897 C CA . THR A 1 250 ? 11.724 -8.045 -13.949 1.00 95.19 250 THR A CA 1
ATOM 1898 C C . THR A 1 250 ? 11.618 -8.256 -12.436 1.00 95.19 250 THR A C 1
ATOM 1900 O O . THR A 1 250 ? 12.540 -7.823 -11.734 1.00 95.19 250 THR A O 1
ATOM 1903 N N . PRO A 1 251 ? 10.564 -8.933 -11.937 1.00 95.75 251 PRO A N 1
ATOM 1904 C CA . PRO A 1 251 ? 10.445 -9.283 -10.525 1.00 95.75 251 PRO A CA 1
ATOM 1905 C C . PRO A 1 251 ? 11.646 -10.088 -10.028 1.00 95.75 251 PRO A C 1
ATOM 1907 O O . PRO A 1 251 ? 12.155 -10.964 -10.736 1.00 95.75 251 PRO A O 1
ATOM 1910 N N . ARG A 1 252 ? 12.072 -9.841 -8.788 1.00 93.94 252 ARG A N 1
ATOM 1911 C CA . ARG A 1 252 ? 13.154 -10.596 -8.137 1.00 93.94 252 ARG A CA 1
ATOM 1912 C C . ARG A 1 252 ? 12.616 -11.619 -7.127 1.00 93.94 252 ARG A C 1
ATOM 1914 O O . ARG A 1 252 ? 11.580 -11.382 -6.507 1.00 93.94 252 ARG A O 1
ATOM 1921 N N . PRO A 1 253 ? 13.329 -12.732 -6.861 1.00 93.50 253 PRO A N 1
ATOM 1922 C CA . PRO A 1 253 ? 12.894 -13.740 -5.882 1.00 93.50 253 PRO A CA 1
ATOM 1923 C C . PRO A 1 253 ? 12.604 -13.194 -4.470 1.00 93.50 253 PRO A C 1
ATOM 1925 O O . PRO A 1 253 ? 11.717 -13.688 -3.769 1.00 93.50 253 PRO A O 1
ATOM 1928 N N . GLN A 1 254 ? 13.316 -12.145 -4.049 1.00 91.62 254 GLN A N 1
ATOM 1929 C CA . GLN A 1 254 ? 13.155 -11.506 -2.736 1.00 91.62 254 GLN A CA 1
ATOM 1930 C C . GLN A 1 254 ? 11.805 -10.786 -2.589 1.00 91.62 254 GLN A C 1
ATOM 1932 O O . GLN A 1 254 ? 11.373 -10.510 -1.473 1.00 91.62 254 GLN A O 1
ATOM 1937 N N . GLU A 1 255 ? 11.131 -10.485 -3.696 1.00 93.69 255 GLU A N 1
ATOM 1938 C CA . GLU A 1 255 ? 9.840 -9.794 -3.715 1.00 93.69 255 GLU A CA 1
ATOM 1939 C C . GLU A 1 255 ? 8.663 -10.742 -3.454 1.00 93.69 255 GLU A C 1
ATOM 1941 O O . GLU A 1 255 ? 7.645 -10.353 -2.884 1.00 93.69 255 GLU A O 1
ATOM 1946 N N . PHE A 1 256 ? 8.834 -12.019 -3.799 1.00 92.75 256 PHE A N 1
ATOM 1947 C CA . PHE A 1 256 ? 7.886 -13.092 -3.479 1.00 92.75 256 PHE A CA 1
ATOM 1948 C C . PHE A 1 256 ? 8.117 -13.667 -2.079 1.00 92.75 256 PHE A C 1
ATOM 1950 O O . PHE A 1 256 ? 7.240 -14.286 -1.481 1.00 92.75 256 PHE A O 1
ATOM 1957 N N . SER A 1 257 ? 9.314 -13.446 -1.540 1.00 79.38 257 SER A N 1
ATOM 1958 C CA . SER A 1 257 ? 9.688 -13.835 -0.189 1.00 79.38 257 SER A CA 1
ATOM 1959 C C . SER A 1 257 ? 9.082 -12.868 0.837 1.00 79.38 257 SER A C 1
ATOM 1961 O O . SER A 1 257 ? 9.187 -11.656 0.695 1.00 79.38 257 SER A O 1
ATOM 1963 N N . ALA A 1 258 ? 8.554 -13.407 1.939 1.00 59.91 258 ALA A N 1
ATOM 1964 C CA . ALA A 1 258 ? 8.187 -12.679 3.161 1.00 59.91 258 ALA A CA 1
ATOM 1965 C C . ALA A 1 258 ? 6.797 -12.021 3.227 1.00 59.91 258 ALA A C 1
ATOM 1967 O O . ALA A 1 258 ? 6.671 -10.843 3.554 1.00 59.91 258 ALA A O 1
ATOM 1968 N N . VAL A 1 259 ? 5.722 -12.805 3.139 1.00 59.06 259 VAL A N 1
ATOM 1969 C CA . VAL A 1 259 ? 4.428 -12.382 3.700 1.00 59.06 259 VAL A CA 1
ATOM 1970 C C . VAL A 1 259 ? 4.457 -12.558 5.226 1.00 59.06 259 VAL A C 1
ATOM 1972 O O . VAL A 1 259 ? 4.098 -13.609 5.752 1.00 59.06 259 VAL A O 1
ATOM 1975 N N . ARG A 1 260 ? 4.884 -11.539 5.984 1.00 57.38 260 ARG A N 1
ATOM 1976 C CA . ARG A 1 260 ? 4.511 -11.471 7.411 1.00 57.38 260 ARG A CA 1
ATOM 1977 C C . ARG A 1 260 ? 3.072 -10.949 7.488 1.00 57.38 260 ARG A C 1
ATOM 1979 O O . ARG A 1 260 ? 2.856 -9.737 7.517 1.00 57.38 260 ARG A O 1
ATOM 1986 N N . VAL A 1 261 ? 2.107 -11.871 7.428 1.00 43.94 261 VAL A N 1
ATOM 1987 C CA . VAL A 1 261 ? 0.657 -11.612 7.566 1.00 43.94 261 VAL A CA 1
ATOM 1988 C C . VAL A 1 261 ? 0.276 -11.182 8.980 1.00 43.94 261 VAL A C 1
ATOM 1990 O O . VAL A 1 261 ? 0.811 -11.738 9.958 1.00 43.94 261 VAL A O 1
#

Sequence (261 aa):
ALALAPPALRAAEGGSESEADARWITDAERAALCDGAAHPYPPHSRRPVRWVHVPKTGTSFMNTVWHYACSLPPTASASDFSAMYEKHFAQRFPPAEHCARLMLDHSPATHKPIGDGEWAAHAGAFVTMLRAPSTRLVSAFKHGRHCIQDCSPEMRNAPPCTAVRDARRLNKCRALRRATGLREYAEQPAALGCAARMLVGRACNEPLALRANESRAAAARLGSVGFGFVGLVEEWNLSVCLFHRLLGGTPRPQEFSAVRV

InterPro domains:
  IPR027417 P-loop containing nucleoside triphosphate hydrolase [G3DSA:3.40.50.300] (47-258)